Protein AF-A0AAW2LF25-F1 (afdb_monomer_lite)

Sequence (277 aa):
MVGFKSMGWLPEPTHRRLSAEAKKKDSSLGILAFETAKTMSTLVSLYKSISDEEISRLKNDVIKSEGVAFLNSRDEGFLLSLAYAERLEDLDRAAAVVSRLGKKCSDFGLNRFDLIYTDLKLGILDFGKLEYGSRSSEKKVKKMEKLVSATSCLRSALEGLTELEISERKLNQWKSRQIELQKTNYDLFYQKLENQRKEVRHFREISLWSTTFDKSVNLMARIVCVVYARICVVFGQQSRQFPLVKEKILPHSGPILTTSKRSIVRFYSRRSFLFLR

InterPro domains:
  IPR021864 Domain of unknown function DUF3475 [PF11961] (31-86)

pLDDT: mean 79.23, std 22.83, range [31.09, 98.44]

Secondary structure (DSSP, 8-state):
--------SS-----------------B-GGGHHHHHHHHHHHHHHHHTTSHHHHHHIIIIITTSHHHHHHT-S-HHHHHHHHHHHHHHHHHHHHHHHHHHHTT-SSHHHHTHHHHHHHHHTT-S--TT--TT-HHHHHHHHHHHHHHHHHHHHHHHHHHHHHHHHHHHHHHHHHTTS-STTHHHHHHHHHHHHHHHHHHHHHHHHSGGGSBHHHHHHHHHHHHHHHHHHHHHHHHHHHTT----------S--------------------TTS--

Radius of gyration: 25.68 Å; chains: 1; bounding box: 60×80×64 Å

Structure (mmCIF, N/CA/C/O backbone):
data_AF-A0AAW2LF25-F1
#
_entry.id   AF-A0AAW2LF25-F1
#
loop_
_atom_site.group_PDB
_atom_site.id
_atom_site.type_symbol
_atom_site.label_atom_id
_atom_site.label_alt_id
_atom_site.label_comp_id
_atom_site.label_asym_id
_atom_site.label_entity_id
_atom_site.label_seq_id
_atom_site.pdbx_PDB_ins_code
_atom_site.Cartn_x
_atom_site.Cartn_y
_atom_site.Cartn_z
_atom_site.occupancy
_atom_site.B_iso_or_equiv
_atom_site.auth_seq_id
_atom_site.auth_comp_id
_atom_site.auth_asym_id
_atom_site.auth_atom_id
_atom_site.pdbx_PDB_model_num
ATOM 1 N N . MET A 1 1 ? -2.635 -38.175 24.578 1.00 40.69 1 MET A N 1
ATOM 2 C CA . MET A 1 1 ? -2.540 -38.372 23.117 1.00 40.69 1 MET A CA 1
ATOM 3 C C . MET A 1 1 ? -3.955 -38.396 22.546 1.00 40.69 1 MET A C 1
ATOM 5 O O . MET A 1 1 ? -4.586 -39.435 22.559 1.00 40.69 1 MET A O 1
ATOM 9 N N . VAL A 1 2 ? -4.487 -37.231 22.165 1.00 31.77 2 VAL A N 1
ATOM 10 C CA . VAL A 1 2 ? -5.772 -37.020 21.461 1.00 31.77 2 VAL A CA 1
ATOM 11 C C . VAL A 1 2 ? -5.549 -35.677 20.746 1.00 31.77 2 VAL A C 1
ATOM 13 O O . VAL A 1 2 ? -5.225 -34.702 21.409 1.00 31.77 2 VAL A O 1
ATOM 16 N N . GLY A 1 3 ? -5.385 -35.581 19.430 1.00 31.25 3 GLY A N 1
ATOM 17 C CA . GLY A 1 3 ? -6.377 -35.834 18.391 1.00 31.25 3 GLY A CA 1
ATOM 18 C C . GLY A 1 3 ? -6.590 -34.511 17.639 1.00 31.25 3 GLY A C 1
ATOM 19 O O . GLY A 1 3 ? -7.553 -33.798 17.897 1.00 31.25 3 GLY A O 1
ATOM 20 N N . PHE A 1 4 ? -5.643 -34.137 16.770 1.00 35.44 4 PHE A N 1
ATOM 21 C CA . PHE A 1 4 ? -5.721 -32.930 15.937 1.00 35.44 4 PHE A CA 1
ATOM 22 C C . PHE A 1 4 ? -6.770 -33.132 14.832 1.00 35.44 4 PHE A C 1
ATOM 24 O O . PHE A 1 4 ? -6.567 -33.936 13.922 1.00 35.44 4 PHE A O 1
ATOM 31 N N . LYS A 1 5 ? -7.883 -32.389 14.888 1.00 39.75 5 LYS A N 1
ATOM 32 C CA . LYS A 1 5 ? -8.848 -32.280 13.784 1.00 39.75 5 LYS A CA 1
ATOM 33 C C . LYS A 1 5 ? -8.570 -31.010 12.975 1.00 39.75 5 LYS A C 1
ATOM 35 O O . LYS A 1 5 ? -8.660 -29.894 13.476 1.00 39.75 5 LYS A O 1
ATOM 40 N N . SER A 1 6 ? -8.209 -31.242 11.718 1.00 39.25 6 SER A N 1
ATOM 41 C CA . SER A 1 6 ? -8.010 -30.284 10.629 1.00 39.25 6 SER A CA 1
ATOM 42 C C . SER A 1 6 ? -9.267 -29.436 10.359 1.00 39.25 6 SER A C 1
ATOM 44 O O . SER A 1 6 ? -10.371 -29.977 10.314 1.00 39.25 6 SER A O 1
ATOM 46 N N . MET A 1 7 ? -9.112 -28.120 10.152 1.00 38.16 7 MET A N 1
ATOM 47 C CA . MET A 1 7 ? -10.170 -27.235 9.635 1.00 38.16 7 MET A CA 1
ATOM 48 C C . MET A 1 7 ? -9.909 -26.930 8.155 1.00 38.16 7 MET A C 1
ATOM 50 O O . MET A 1 7 ? -8.995 -26.178 7.817 1.00 38.16 7 MET A O 1
ATOM 54 N N . GLY A 1 8 ? -10.730 -27.514 7.282 1.00 43.28 8 GLY A N 1
ATOM 55 C CA . GLY A 1 8 ? -10.629 -27.412 5.828 1.00 43.28 8 GLY A CA 1
ATOM 56 C C . GLY A 1 8 ? -11.463 -26.287 5.221 1.00 43.28 8 GLY A C 1
ATOM 57 O O . GLY A 1 8 ? -12.574 -26.541 4.780 1.00 43.28 8 GLY A O 1
ATOM 58 N N . TRP A 1 9 ? -10.901 -25.077 5.130 1.00 43.03 9 TRP A N 1
ATOM 59 C CA . TRP A 1 9 ? -11.435 -24.009 4.258 1.00 43.03 9 TRP A CA 1
ATOM 60 C C . TRP A 1 9 ? -10.351 -23.204 3.515 1.00 43.03 9 TRP A C 1
ATOM 62 O O . TRP A 1 9 ? -10.587 -22.100 3.034 1.00 43.03 9 TRP A O 1
ATOM 72 N N . LEU A 1 10 ? -9.157 -23.779 3.365 1.00 37.66 10 LEU A N 1
ATOM 73 C CA . LEU A 1 10 ? -8.157 -23.356 2.383 1.00 37.66 10 LEU A CA 1
ATOM 74 C C . LEU A 1 10 ? -7.628 -24.625 1.703 1.00 37.66 10 LEU A C 1
ATOM 76 O O . LEU A 1 10 ? -6.990 -25.424 2.389 1.00 37.66 10 LEU A O 1
ATOM 80 N N . PRO A 1 11 ? -7.893 -24.864 0.408 1.00 41.34 11 PRO A N 1
ATOM 81 C CA . PRO A 1 11 ? -7.265 -25.980 -0.280 1.00 41.34 11 PRO A CA 1
ATOM 82 C C . PRO A 1 11 ? -5.778 -25.672 -0.500 1.00 41.34 11 PRO A C 1
ATOM 84 O O . PRO A 1 11 ? -5.422 -24.661 -1.108 1.00 41.34 11 PRO A O 1
ATOM 87 N N . GLU A 1 12 ? -4.902 -26.553 -0.007 1.00 39.28 12 GLU A N 1
ATOM 88 C CA . GLU A 1 12 ? -3.543 -26.663 -0.538 1.00 39.28 12 GLU A CA 1
ATOM 89 C C . GLU A 1 12 ? -3.598 -27.156 -1.996 1.00 39.28 12 GLU A C 1
ATOM 91 O O . GLU A 1 12 ? -4.453 -27.982 -2.336 1.00 39.28 12 GLU A O 1
ATOM 96 N N . PRO A 1 13 ? -2.707 -26.669 -2.879 1.00 39.28 13 PRO A N 1
ATOM 97 C CA . PRO A 1 13 ? -2.778 -26.948 -4.306 1.00 39.28 13 PRO A CA 1
ATOM 98 C C . PRO A 1 13 ? -2.351 -28.391 -4.604 1.00 39.28 13 PRO A C 1
ATOM 100 O O . PRO A 1 13 ? -1.175 -28.680 -4.814 1.00 39.28 13 PRO A O 1
ATOM 103 N N . THR A 1 14 ? -3.315 -29.309 -4.675 1.00 40.69 14 THR A N 1
ATOM 104 C CA . THR A 1 14 ? -3.103 -30.640 -5.254 1.00 40.69 14 THR A CA 1
ATOM 105 C C . THR A 1 14 ? -3.444 -30.616 -6.740 1.00 40.69 14 THR A C 1
ATOM 107 O O . THR A 1 14 ? -4.569 -30.359 -7.164 1.00 40.69 14 THR A O 1
ATOM 110 N N . HIS A 1 15 ? -2.428 -30.874 -7.561 1.00 48.34 15 HIS A N 1
ATOM 111 C CA . HIS A 1 15 ? -2.567 -31.064 -8.997 1.00 48.34 15 HIS A CA 1
ATOM 112 C C . HIS A 1 15 ? -3.435 -32.298 -9.295 1.00 48.34 15 HIS A C 1
ATOM 114 O O . HIS A 1 15 ? -2.962 -33.427 -9.184 1.00 48.34 15 HIS A O 1
ATOM 120 N N . ARG A 1 16 ? -4.667 -32.100 -9.778 1.00 36.00 16 ARG A N 1
ATOM 121 C CA . ARG A 1 16 ? -5.357 -33.082 -10.632 1.00 36.00 16 ARG A CA 1
ATOM 122 C C . ARG A 1 16 ? -6.199 -32.376 -11.692 1.00 36.00 16 ARG A C 1
ATOM 124 O O . ARG A 1 16 ? -7.150 -31.669 -11.390 1.00 36.00 16 ARG A O 1
ATOM 131 N N . ARG A 1 17 ? -5.780 -32.559 -12.948 1.00 46.28 17 ARG A N 1
ATOM 132 C CA . ARG A 1 17 ? -6.512 -32.191 -14.168 1.00 46.28 17 ARG A CA 1
ATOM 133 C C . ARG A 1 17 ? -7.813 -32.988 -14.245 1.00 46.28 17 ARG A C 1
ATOM 135 O O . ARG A 1 17 ? -7.766 -34.181 -13.965 1.00 46.28 17 ARG A O 1
ATOM 142 N N . LEU A 1 18 ? -8.881 -32.352 -14.734 1.00 36.72 18 LEU A N 1
ATOM 143 C CA . LEU A 1 18 ? -9.634 -32.736 -15.942 1.00 36.72 18 LEU A CA 1
ATOM 144 C C . LEU A 1 18 ? -10.862 -31.815 -16.109 1.00 36.72 18 LEU A C 1
ATOM 146 O O . LEU A 1 18 ? -11.869 -32.007 -15.446 1.00 36.72 18 LEU A O 1
ATOM 150 N N . SER A 1 19 ? -10.758 -30.811 -16.981 1.00 32.16 19 SER A N 1
ATOM 151 C CA . SER A 1 19 ? -11.707 -30.506 -18.068 1.00 32.16 19 SER A CA 1
ATOM 152 C C . SER A 1 19 ? -11.264 -29.205 -18.749 1.00 32.16 19 SER A C 1
ATOM 154 O O . SER A 1 19 ? -10.678 -28.325 -18.120 1.00 32.16 19 SER A O 1
ATOM 156 N N . ALA A 1 20 ? -11.420 -29.141 -20.065 1.00 39.97 20 ALA A N 1
ATOM 157 C CA . ALA A 1 20 ? -10.828 -28.139 -20.936 1.00 39.97 20 ALA A CA 1
ATOM 158 C C . ALA A 1 20 ? -11.576 -26.798 -20.873 1.00 39.97 20 ALA A C 1
ATOM 160 O O . ALA A 1 20 ? -12.404 -26.499 -21.725 1.00 39.97 20 ALA A O 1
ATOM 161 N N . GLU A 1 21 ? -11.224 -25.954 -19.909 1.00 33.59 21 GLU A N 1
ATOM 162 C CA . GLU A 1 21 ? -11.481 -24.516 -19.979 1.00 33.59 21 GLU A CA 1
ATOM 163 C C . GLU A 1 21 ? -10.171 -23.810 -20.302 1.00 33.59 21 GLU A C 1
ATOM 165 O O . GLU A 1 21 ? -9.130 -24.060 -19.687 1.00 33.59 21 GLU A O 1
ATOM 170 N N . ALA A 1 22 ? -10.208 -22.987 -21.351 1.00 38.00 22 ALA A N 1
ATOM 171 C CA . ALA A 1 22 ? -9.080 -22.218 -21.843 1.00 38.00 22 ALA A CA 1
ATOM 172 C C . ALA A 1 22 ? -8.302 -21.629 -20.662 1.00 38.00 22 ALA A C 1
ATOM 174 O O . ALA A 1 22 ? -8.843 -20.821 -19.908 1.00 38.00 22 ALA A O 1
ATOM 175 N N . LYS A 1 23 ? -7.042 -22.056 -20.487 1.00 39.44 23 LYS A N 1
ATOM 176 C CA . LYS A 1 23 ? -6.128 -21.504 -19.484 1.00 39.44 23 LYS A CA 1
ATOM 177 C C . LYS A 1 23 ? -6.085 -19.993 -19.676 1.00 39.44 23 LYS A C 1
ATOM 179 O O . LYS A 1 23 ? -5.342 -19.496 -20.524 1.00 39.44 23 LYS A O 1
ATOM 184 N N . LYS A 1 24 ? -6.888 -19.266 -18.898 1.00 50.28 24 LYS A N 1
ATOM 185 C CA . LYS A 1 24 ? -6.787 -17.822 -18.750 1.00 50.28 24 LYS A CA 1
ATOM 186 C C . LYS A 1 24 ? -5.367 -17.605 -18.258 1.00 50.28 24 LYS A C 1
ATOM 188 O O . LYS A 1 24 ? -5.016 -18.013 -17.157 1.00 50.28 24 LYS A O 1
ATOM 193 N N . LYS A 1 25 ? -4.507 -17.113 -19.146 1.00 53.94 25 LYS A N 1
ATOM 194 C CA . LYS A 1 25 ? -3.125 -16.773 -18.822 1.00 53.94 25 LYS A CA 1
ATOM 195 C C . LYS A 1 25 ? -3.219 -15.853 -17.609 1.00 53.94 25 LYS A C 1
ATOM 197 O O . LYS A 1 25 ? -3.861 -14.813 -17.737 1.00 53.94 25 LYS A O 1
ATOM 202 N N . ASP A 1 26 ? -2.681 -16.263 -16.458 1.00 62.66 26 ASP A N 1
ATOM 203 C CA . ASP A 1 26 ? -2.702 -15.433 -15.252 1.00 62.66 26 ASP A CA 1
ATOM 204 C C . ASP A 1 26 ? -2.135 -14.067 -15.626 1.00 62.66 26 ASP A C 1
ATOM 206 O O . ASP A 1 26 ? -0.941 -13.923 -15.903 1.00 62.66 26 ASP A O 1
ATOM 210 N N . SER A 1 27 ? -3.015 -13.072 -15.739 1.00 84.94 27 SER A N 1
ATOM 211 C CA . SER A 1 27 ? -2.607 -11.758 -16.202 1.00 84.94 27 SER A CA 1
ATOM 212 C C . SER A 1 27 ? -1.744 -11.144 -15.111 1.00 84.94 27 SER A C 1
ATOM 214 O O . SER A 1 27 ? -2.177 -11.005 -13.964 1.00 84.94 27 SER A O 1
ATOM 216 N N . SER A 1 28 ? -0.502 -10.813 -15.443 1.00 91.44 28 SER A N 1
ATOM 217 C CA . SER A 1 28 ? 0.337 -10.012 -14.562 1.00 91.44 28 SER A CA 1
ATOM 218 C C . SER A 1 28 ? -0.211 -8.585 -14.467 1.00 91.44 28 SER A C 1
ATOM 220 O O . SER A 1 28 ? -0.970 -8.132 -15.328 1.00 91.44 28 SER A O 1
ATOM 222 N N . LEU A 1 29 ? 0.164 -7.863 -13.410 1.00 93.62 29 LEU A N 1
ATOM 223 C CA . LEU A 1 29 ? -0.272 -6.480 -13.202 1.00 93.62 29 LEU A CA 1
ATOM 224 C C . LEU A 1 29 ? 0.216 -5.540 -14.314 1.00 93.62 29 LEU A C 1
ATOM 226 O O . LEU A 1 29 ? -0.507 -4.614 -14.692 1.00 93.62 29 LEU A O 1
ATOM 230 N N . GLY A 1 30 ? 1.437 -5.748 -14.821 1.00 94.31 30 GLY A N 1
ATOM 231 C CA . GLY A 1 30 ? 2.051 -4.873 -15.820 1.00 94.31 30 GLY A CA 1
ATOM 232 C C . GLY A 1 30 ? 2.071 -3.419 -15.345 1.00 94.31 30 GLY A C 1
ATOM 233 O O . GLY A 1 30 ? 2.541 -3.127 -14.249 1.00 94.31 30 GLY A O 1
ATOM 234 N N . ILE A 1 31 ? 1.496 -2.503 -16.129 1.00 95.12 31 ILE A N 1
ATOM 235 C CA . ILE A 1 31 ? 1.444 -1.071 -15.790 1.00 95.12 31 ILE A CA 1
ATOM 236 C C . ILE A 1 31 ? 0.677 -0.769 -14.488 1.00 95.12 31 ILE A C 1
ATOM 238 O O . ILE A 1 31 ? 0.991 0.203 -13.800 1.00 95.12 31 ILE A O 1
ATOM 242 N N . LEU A 1 32 ? -0.275 -1.626 -14.092 1.00 96.31 32 LEU A N 1
ATOM 243 C CA . LEU A 1 32 ? -1.020 -1.476 -12.833 1.00 96.31 32 LEU A CA 1
ATOM 244 C C . LEU A 1 32 ? -0.167 -1.783 -11.596 1.00 96.31 32 LEU A C 1
ATOM 246 O O . LEU A 1 32 ? -0.615 -1.557 -10.471 1.00 96.31 32 LEU A O 1
ATOM 250 N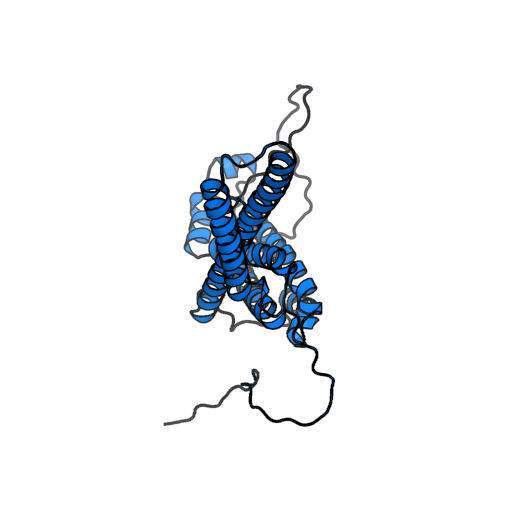 N . ALA A 1 33 ? 1.072 -2.248 -11.778 1.00 97.00 33 ALA A N 1
ATOM 251 C CA . ALA A 1 33 ? 2.035 -2.430 -10.701 1.00 97.00 33 ALA A CA 1
ATOM 252 C C . ALA A 1 33 ? 2.267 -1.144 -9.901 1.00 97.00 33 ALA A C 1
ATOM 254 O O . ALA A 1 33 ? 2.359 -1.211 -8.681 1.00 97.00 33 ALA A O 1
ATOM 255 N N . PHE A 1 34 ? 2.299 0.025 -10.548 1.00 97.38 34 PHE A N 1
ATOM 256 C CA . PHE A 1 34 ? 2.552 1.296 -9.861 1.00 97.38 34 PHE A CA 1
ATOM 257 C C . PHE A 1 34 ? 1.368 1.757 -9.008 1.00 97.38 34 PHE A C 1
ATOM 259 O O . PHE A 1 34 ? 1.554 2.205 -7.878 1.00 97.38 34 PHE A O 1
ATOM 266 N N . GLU A 1 35 ? 0.141 1.604 -9.512 1.00 96.94 35 GLU A N 1
ATOM 267 C CA . GLU A 1 35 ? -1.065 1.873 -8.721 1.00 96.94 35 GLU A CA 1
ATOM 268 C C . GLU A 1 35 ? -1.174 0.882 -7.555 1.00 96.94 35 GLU A C 1
ATOM 270 O O . GLU A 1 35 ? -1.444 1.272 -6.422 1.00 96.94 35 GLU A O 1
ATOM 275 N N . THR A 1 36 ? -0.875 -0.393 -7.813 1.00 97.94 36 THR A N 1
ATOM 276 C CA . THR A 1 36 ? -0.855 -1.436 -6.783 1.00 97.94 36 THR A CA 1
ATOM 277 C C . THR A 1 36 ? 0.199 -1.144 -5.715 1.00 97.94 36 THR A C 1
ATOM 279 O O . THR A 1 36 ? -0.097 -1.255 -4.529 1.00 97.94 36 THR A O 1
ATOM 282 N N . ALA A 1 37 ? 1.403 -0.714 -6.105 1.00 98.00 37 ALA A N 1
ATOM 283 C CA . ALA A 1 37 ? 2.467 -0.328 -5.181 1.00 98.00 37 ALA A CA 1
ATOM 284 C C . ALA A 1 37 ? 2.045 0.853 -4.301 1.00 98.00 37 ALA A C 1
ATOM 286 O O . ALA A 1 37 ? 2.273 0.835 -3.093 1.00 98.00 37 ALA A O 1
ATOM 287 N N . LYS A 1 38 ? 1.374 1.852 -4.885 1.00 97.81 38 LYS A N 1
ATOM 288 C CA . LYS A 1 38 ? 0.827 2.988 -4.139 1.00 97.81 38 LYS A CA 1
ATOM 289 C C . LYS A 1 38 ? -0.190 2.524 -3.095 1.00 97.81 38 LYS A C 1
ATOM 291 O O . LYS A 1 38 ? -0.069 2.894 -1.932 1.00 97.81 38 LYS A O 1
ATOM 296 N N . THR A 1 39 ? -1.140 1.673 -3.481 1.00 98.31 39 THR A N 1
ATOM 297 C CA . THR A 1 39 ? -2.144 1.119 -2.558 1.00 98.31 39 THR A CA 1
ATOM 298 C C . THR A 1 39 ? -1.503 0.270 -1.460 1.00 98.31 39 THR A C 1
ATOM 300 O O . THR A 1 39 ? -1.836 0.434 -0.289 1.00 98.31 39 THR A O 1
ATOM 303 N N . MET A 1 40 ? -0.535 -0.589 -1.800 1.00 98.44 40 MET A N 1
ATOM 304 C CA . MET A 1 40 ? 0.239 -1.355 -0.819 1.00 98.44 40 MET A CA 1
ATOM 305 C C . MET A 1 40 ? 0.979 -0.433 0.155 1.00 98.44 40 MET A C 1
ATOM 307 O O . MET A 1 40 ? 0.936 -0.676 1.356 1.00 98.44 40 MET A O 1
ATOM 311 N N . SER A 1 41 ? 1.607 0.642 -0.328 1.00 98.19 41 SER A N 1
ATOM 312 C CA . SER A 1 41 ? 2.278 1.630 0.524 1.00 98.19 41 SER A CA 1
ATOM 313 C C . SER A 1 41 ? 1.300 2.295 1.495 1.00 98.19 41 SER A C 1
ATOM 315 O O . SER A 1 41 ? 1.586 2.350 2.690 1.00 98.19 41 SER A O 1
ATOM 317 N N . THR A 1 42 ? 0.119 2.708 1.023 1.00 97.56 42 THR A N 1
ATOM 318 C CA . THR A 1 42 ? -0.940 3.255 1.883 1.00 97.56 42 THR A CA 1
ATOM 319 C C . THR A 1 42 ? -1.378 2.253 2.950 1.00 97.56 42 THR A C 1
ATOM 321 O O . THR A 1 42 ? -1.451 2.616 4.120 1.00 97.56 42 THR A O 1
ATOM 324 N N . LEU A 1 43 ? -1.605 0.987 2.587 1.00 98.31 43 LEU A N 1
ATOM 325 C CA . LEU A 1 43 ? -1.991 -0.059 3.541 1.00 98.31 43 LEU A CA 1
ATOM 326 C C . LEU A 1 43 ? -0.897 -0.351 4.573 1.00 98.31 43 LEU A C 1
ATOM 328 O O . LEU A 1 43 ? -1.208 -0.538 5.745 1.00 98.31 43 LEU A O 1
ATOM 332 N N . VAL A 1 44 ? 0.375 -0.377 4.162 1.00 98.19 44 VAL A N 1
ATOM 333 C CA . VAL A 1 44 ? 1.514 -0.544 5.079 1.00 98.19 44 VAL A CA 1
ATOM 334 C C . VAL A 1 44 ? 1.577 0.621 6.066 1.00 98.19 44 VAL A C 1
ATOM 336 O O . VAL A 1 44 ? 1.699 0.390 7.269 1.00 98.19 44 VAL A O 1
ATOM 339 N N . SER A 1 45 ? 1.479 1.861 5.583 1.00 97.44 45 SER A N 1
ATOM 340 C CA . SER A 1 45 ? 1.495 3.046 6.445 1.00 97.44 45 SER A CA 1
ATOM 341 C C . SER A 1 45 ? 0.314 3.053 7.411 1.00 97.44 45 SER A C 1
ATOM 343 O O . SER A 1 45 ? 0.505 3.300 8.600 1.00 97.44 45 SER A O 1
ATOM 345 N N . LEU A 1 46 ? -0.885 2.713 6.931 1.00 96.56 46 LEU A N 1
ATOM 346 C CA . LEU A 1 46 ? -2.079 2.628 7.764 1.00 96.56 46 LEU A CA 1
ATOM 347 C C . LEU A 1 46 ? -1.929 1.547 8.838 1.00 96.56 46 LEU A C 1
ATOM 349 O O . LEU A 1 46 ? -2.148 1.844 10.009 1.00 96.56 46 LEU A O 1
ATOM 353 N N . TYR A 1 47 ? -1.470 0.345 8.467 1.00 96.88 47 TYR A N 1
ATOM 354 C CA . TYR A 1 47 ? -1.187 -0.745 9.406 1.00 96.88 47 TYR A CA 1
ATOM 355 C C . TYR A 1 47 ? -0.215 -0.305 10.506 1.00 96.88 47 TYR A C 1
ATOM 357 O O . TYR A 1 47 ? -0.477 -0.543 11.676 1.00 96.88 47 TYR A O 1
ATOM 365 N N . LYS A 1 48 ? 0.879 0.383 10.156 1.00 96.19 48 LYS A N 1
ATOM 366 C CA . LYS A 1 48 ? 1.847 0.881 11.147 1.00 96.19 48 LYS A CA 1
ATOM 367 C C . LYS A 1 48 ? 1.278 1.994 12.029 1.00 96.19 48 LYS A C 1
ATOM 369 O O . LYS A 1 48 ? 1.589 2.033 13.209 1.00 96.19 48 LYS A O 1
ATOM 374 N N . SER A 1 49 ? 0.428 2.867 11.485 1.00 95.25 49 SER A N 1
ATOM 375 C CA . SER A 1 49 ? -0.159 4.008 12.212 1.00 95.25 49 SER A CA 1
ATOM 376 C C . SER A 1 49 ? -1.172 3.632 13.303 1.00 95.25 49 SER A C 1
ATOM 378 O O . SER A 1 49 ? -1.639 4.508 14.032 1.00 95.25 49 SER A O 1
ATOM 380 N N . ILE A 1 50 ? -1.552 2.353 13.379 1.00 93.88 50 ILE A N 1
ATOM 381 C CA . ILE A 1 50 ? -2.504 1.808 14.358 1.00 93.88 50 ILE A CA 1
ATOM 382 C C . ILE A 1 50 ? -1.855 0.769 15.290 1.00 93.88 50 ILE A C 1
ATOM 384 O O . ILE A 1 50 ? -2.556 -0.050 15.901 1.00 93.88 50 ILE A O 1
ATOM 388 N N . SER A 1 51 ? -0.520 0.800 15.402 1.00 94.94 51 SER A N 1
ATOM 389 C CA . SER A 1 51 ? 0.217 0.039 16.414 1.00 94.94 51 SER A CA 1
ATOM 390 C C . SER A 1 51 ? -0.120 0.518 17.823 1.00 94.94 51 SER A C 1
ATOM 392 O O . SER A 1 51 ? -0.611 1.632 18.005 1.00 94.94 51 SER A O 1
ATOM 394 N N . ASP A 1 52 ? 0.119 -0.321 18.830 1.00 93.81 52 ASP A N 1
ATOM 395 C CA . ASP A 1 52 ? -0.142 0.044 20.225 1.00 93.81 52 ASP A CA 1
ATOM 396 C C . ASP A 1 52 ? 0.622 1.313 20.633 1.00 93.81 52 ASP A C 1
ATOM 398 O O . ASP A 1 52 ? 0.061 2.181 21.301 1.00 93.81 52 ASP A O 1
ATOM 402 N N . GLU A 1 53 ? 1.854 1.483 20.152 1.00 95.25 53 GLU A N 1
ATOM 403 C CA . GLU A 1 53 ? 2.677 2.668 20.404 1.00 95.25 53 GLU A CA 1
ATOM 404 C C . GLU A 1 53 ? 2.067 3.926 19.776 1.00 95.25 53 GLU A C 1
ATOM 406 O O . GLU A 1 53 ? 1.941 4.954 20.439 1.00 95.25 53 GLU A O 1
ATOM 411 N N . GLU A 1 54 ? 1.644 3.855 18.511 1.00 95.50 54 GLU A N 1
ATOM 412 C CA . GLU A 1 54 ? 1.062 4.998 17.800 1.00 95.50 54 GLU A CA 1
ATOM 413 C C . GLU A 1 54 ? -0.309 5.388 18.369 1.00 95.50 54 GLU A C 1
ATOM 415 O O . GLU A 1 54 ? -0.632 6.575 18.464 1.00 95.50 54 GLU A O 1
ATOM 420 N N . ILE A 1 55 ? -1.102 4.403 18.795 1.00 94.12 55 ILE A N 1
ATOM 421 C CA . ILE A 1 55 ? -2.381 4.628 19.473 1.00 94.12 55 ILE A CA 1
ATOM 422 C C . ILE A 1 55 ? -2.169 5.209 20.872 1.00 94.12 55 ILE A C 1
ATOM 424 O O . ILE A 1 55 ? -2.893 6.127 21.259 1.00 94.12 55 ILE A O 1
ATOM 428 N N . SER A 1 56 ? -1.175 4.722 21.618 1.00 94.81 56 SER A N 1
ATOM 429 C CA . SER A 1 56 ? -0.804 5.287 22.918 1.00 94.81 56 SER A CA 1
ATOM 430 C C . SER A 1 56 ? -0.365 6.743 22.772 1.00 94.81 56 SER A C 1
ATOM 432 O O . SER A 1 56 ? -0.896 7.609 23.464 1.00 94.81 56 SER A O 1
ATOM 434 N N . ARG A 1 57 ? 0.499 7.046 21.793 1.00 95.88 57 ARG A N 1
ATOM 435 C CA . ARG A 1 57 ? 0.925 8.418 21.475 1.00 95.88 57 ARG A CA 1
ATOM 436 C C . ARG A 1 57 ? -0.257 9.311 21.093 1.00 95.88 57 ARG A C 1
ATOM 438 O O . ARG A 1 57 ? -0.340 10.457 21.523 1.00 95.88 57 ARG A O 1
ATOM 445 N N . LEU A 1 58 ? -1.197 8.800 20.294 1.00 94.19 58 LEU A N 1
ATOM 446 C CA . LEU A 1 58 ? -2.409 9.537 19.929 1.00 94.19 58 LEU A CA 1
ATOM 447 C C . LEU A 1 58 ? -3.236 9.905 21.170 1.00 94.19 58 LEU A C 1
ATOM 449 O O . LEU A 1 58 ? -3.619 11.063 21.319 1.00 94.19 58 LEU A O 1
ATOM 453 N N . LYS A 1 59 ? -3.493 8.935 22.055 1.00 92.12 59 LYS A N 1
ATOM 454 C CA . LYS A 1 59 ? -4.340 9.113 23.245 1.00 92.12 59 LYS A CA 1
ATOM 455 C C . LYS A 1 59 ? -3.681 9.955 24.336 1.00 92.12 59 LYS A C 1
ATOM 457 O O . LYS A 1 59 ? -4.360 10.744 24.981 1.00 92.12 59 LYS A O 1
ATOM 462 N N . ASN A 1 60 ? -2.383 9.776 24.555 1.00 93.81 60 ASN A N 1
ATOM 463 C CA . ASN A 1 60 ? -1.688 10.380 25.689 1.00 93.81 60 ASN A CA 1
ATOM 464 C C . ASN A 1 60 ? -1.013 11.709 25.353 1.00 93.81 60 ASN A C 1
ATOM 466 O O . ASN A 1 60 ? -0.961 12.568 26.227 1.00 93.81 60 ASN A O 1
ATOM 470 N N . ASP A 1 61 ? -0.580 11.909 24.107 1.00 93.88 61 ASP A N 1
ATOM 471 C CA . ASP A 1 61 ? 0.203 13.093 23.746 1.00 93.88 61 ASP A CA 1
ATOM 472 C C . ASP A 1 61 ? -0.588 14.013 22.814 1.00 93.88 61 ASP A C 1
ATOM 474 O O . ASP A 1 61 ? -0.758 15.199 23.086 1.00 93.88 61 ASP A O 1
ATOM 478 N N . VAL A 1 62 ? -1.109 13.472 21.706 1.00 94.12 62 VAL A N 1
ATOM 479 C CA . VAL A 1 62 ? -1.744 14.289 20.658 1.00 94.12 62 VAL A CA 1
ATOM 480 C C . VAL A 1 62 ? -3.086 14.846 21.128 1.00 94.12 62 VAL A C 1
ATOM 482 O O . VAL A 1 62 ? -3.296 16.056 21.072 1.00 94.12 62 VAL A O 1
ATOM 485 N N . ILE A 1 63 ? -3.982 13.982 21.611 1.00 93.25 63 ILE A N 1
ATOM 486 C CA . ILE A 1 63 ? -5.326 14.374 22.065 1.00 93.25 63 ILE A CA 1
ATOM 487 C C . ILE A 1 63 ? -5.263 15.321 23.270 1.00 93.25 63 ILE A C 1
ATOM 489 O O . ILE A 1 63 ? -6.056 16.253 23.350 1.00 93.25 63 ILE A O 1
ATOM 493 N N . LYS A 1 64 ? -4.285 15.129 24.161 1.00 91.75 64 LYS A N 1
ATOM 494 C CA . LYS A 1 64 ? -4.111 15.947 25.372 1.00 91.75 64 LYS A CA 1
ATOM 495 C C . LYS A 1 64 ? -3.338 17.244 25.134 1.00 91.75 64 LYS A C 1
ATOM 497 O O . LYS A 1 64 ? -3.164 18.028 26.063 1.00 91.75 64 LYS A O 1
ATOM 502 N N . SER A 1 65 ? -2.861 17.484 23.913 1.00 95.56 65 SER A N 1
ATOM 503 C CA . SER A 1 65 ? -2.112 18.698 23.601 1.00 95.56 65 SER A CA 1
ATOM 504 C C . SER A 1 65 ? -3.010 19.939 23.609 1.00 95.56 65 SER A C 1
ATOM 506 O O . SER A 1 65 ? -4.132 19.929 23.095 1.00 95.56 65 SER A O 1
ATOM 508 N N . GLU A 1 66 ? -2.481 21.051 24.125 1.00 93.62 66 GLU A N 1
ATOM 509 C CA . GLU A 1 66 ? -3.204 22.330 24.171 1.00 93.62 66 GLU A CA 1
ATOM 510 C C . GLU A 1 66 ? -3.628 22.809 22.777 1.00 93.62 66 GLU A C 1
ATOM 512 O O . GLU A 1 66 ? -4.722 23.341 22.606 1.00 93.62 66 GLU A O 1
ATOM 517 N N . GLY A 1 67 ? -2.797 22.567 21.758 1.00 94.06 67 GLY A N 1
ATOM 518 C CA . GLY A 1 67 ? -3.106 22.935 20.377 1.00 94.06 67 GLY A CA 1
ATOM 519 C C . GLY A 1 67 ? -4.322 22.193 19.817 1.00 94.06 67 GLY A C 1
ATOM 520 O O . GLY A 1 67 ? -5.157 22.804 19.151 1.00 94.06 67 GLY A O 1
ATOM 521 N N . VAL A 1 68 ? -4.467 20.895 20.107 1.00 93.94 68 VAL A N 1
ATOM 522 C CA . VAL A 1 68 ? -5.643 20.118 19.679 1.00 93.94 68 VAL A CA 1
ATOM 523 C C . VAL A 1 68 ? -6.885 20.549 20.456 1.00 93.94 68 VAL A C 1
ATOM 525 O O . VAL A 1 68 ? -7.930 20.766 19.837 1.00 93.94 68 VAL A O 1
ATOM 528 N N . ALA A 1 69 ? -6.747 20.758 21.767 1.00 92.50 69 ALA A N 1
ATOM 529 C CA . ALA A 1 69 ? -7.808 21.271 22.630 1.00 92.50 69 ALA A CA 1
ATOM 530 C C . ALA A 1 69 ? -8.322 22.654 22.193 1.00 92.50 69 ALA A C 1
ATOM 532 O O . ALA A 1 69 ? -9.517 22.926 22.298 1.00 92.50 69 ALA A O 1
ATOM 533 N N . PHE A 1 70 ? -7.429 23.522 21.712 1.00 93.62 70 PHE A N 1
ATOM 534 C CA . PHE A 1 70 ? -7.757 24.870 21.249 1.00 93.62 70 PHE A CA 1
ATOM 535 C C . PHE A 1 70 ? -8.370 24.889 19.842 1.00 93.62 70 PHE A C 1
ATOM 537 O O . PHE A 1 70 ? -9.324 25.625 19.606 1.00 93.62 70 PHE A O 1
ATOM 544 N N . LEU A 1 71 ? -7.835 24.099 18.902 1.00 94.75 71 LEU A N 1
ATOM 545 C CA . LEU A 1 71 ? -8.249 24.147 17.492 1.00 94.75 71 LEU A CA 1
ATOM 546 C C . LEU A 1 71 ? -9.423 23.228 17.142 1.00 94.75 71 LEU A C 1
ATOM 548 O O . LEU A 1 71 ? -10.094 23.480 16.144 1.00 94.75 71 LEU A O 1
ATOM 552 N N . ASN A 1 72 ? -9.639 22.150 17.901 1.00 92.75 72 ASN A N 1
ATOM 553 C CA . ASN A 1 72 ? -10.636 21.131 17.566 1.00 92.75 72 ASN A CA 1
ATOM 554 C C . ASN A 1 72 ? -11.678 20.967 18.674 1.00 92.75 72 ASN A C 1
ATOM 556 O O . ASN A 1 72 ? -12.818 21.385 18.508 1.00 92.75 72 ASN A O 1
ATOM 560 N N . SER A 1 73 ? -11.309 20.319 19.781 1.00 92.88 73 SER A N 1
ATOM 561 C CA . SER A 1 73 ? -12.207 20.039 20.905 1.00 92.88 73 SER A CA 1
ATOM 562 C C . SER A 1 73 ? -11.408 19.568 22.118 1.00 92.88 73 SER A C 1
ATOM 564 O O . SER A 1 73 ? -10.322 19.018 21.964 1.00 92.88 73 SER A O 1
ATOM 566 N N . ARG A 1 74 ? -11.961 19.745 23.322 1.00 91.62 74 ARG A N 1
ATOM 567 C CA . ARG A 1 74 ? -11.451 19.135 24.565 1.00 91.62 74 ARG A CA 1
ATOM 568 C C . ARG A 1 74 ? -12.064 17.764 24.853 1.00 91.62 74 ARG A C 1
ATOM 570 O O . ARG A 1 74 ? -11.601 17.070 25.750 1.00 91.62 74 ARG A O 1
ATOM 577 N N . ASP A 1 75 ? -13.114 17.394 24.125 1.00 91.50 75 ASP A N 1
ATOM 578 C CA . ASP A 1 75 ? -13.778 16.105 24.277 1.00 91.50 75 ASP A CA 1
ATOM 579 C C . ASP A 1 75 ? -12.941 15.003 23.608 1.00 91.50 75 ASP A C 1
ATOM 581 O O . ASP A 1 75 ? -12.883 14.889 22.379 1.00 91.50 75 ASP A O 1
ATOM 585 N N . GLU A 1 76 ? -12.285 14.179 24.430 1.00 90.38 76 GLU A N 1
ATOM 586 C CA . GLU A 1 76 ? -11.486 13.042 23.967 1.00 90.38 76 GLU A CA 1
ATOM 587 C C . GLU A 1 76 ? -12.323 12.019 23.181 1.00 90.38 76 GLU A C 1
ATOM 589 O O . GLU A 1 76 ? -11.825 11.420 22.225 1.00 90.38 76 GLU A O 1
ATOM 594 N N . GLY A 1 77 ? -13.595 11.823 23.545 1.00 90.12 77 GLY A N 1
ATOM 595 C CA . GLY A 1 77 ? -14.521 10.930 22.849 1.00 90.12 77 GLY A CA 1
ATOM 596 C C . GLY A 1 77 ? -14.801 11.418 21.432 1.00 90.12 77 GLY A C 1
ATOM 597 O O . GLY A 1 77 ? -14.662 10.650 20.475 1.00 90.12 77 GLY A O 1
ATOM 598 N N . PHE A 1 78 ? -15.082 12.714 21.284 1.00 90.44 78 PHE A N 1
ATOM 599 C CA . PHE A 1 78 ? -15.228 13.355 19.978 1.00 90.44 78 PHE A CA 1
ATOM 600 C C . PHE A 1 78 ? -13.948 13.245 19.139 1.00 90.44 78 PHE A C 1
ATOM 602 O O . PHE A 1 78 ? -14.010 12.812 17.987 1.00 90.44 78 PHE A O 1
ATOM 609 N N . LEU A 1 79 ? -12.777 13.558 19.702 1.00 92.12 79 LEU A N 1
ATOM 610 C CA . LEU A 1 79 ? -11.504 13.479 18.972 1.00 92.12 79 LEU A CA 1
ATOM 611 C C . LEU A 1 79 ? -11.164 12.046 18.535 1.00 92.12 79 LEU A C 1
ATOM 613 O O . LEU A 1 79 ? -10.669 11.834 17.425 1.00 92.12 79 LEU A O 1
ATOM 617 N N . LEU A 1 80 ? -11.465 11.046 19.367 1.00 91.69 80 LEU A N 1
ATOM 618 C CA . LEU A 1 80 ? -11.315 9.634 19.007 1.00 91.69 80 LEU A CA 1
ATOM 619 C C . LEU A 1 80 ? -12.318 9.200 17.933 1.00 91.69 80 LEU A C 1
ATOM 621 O O . LEU A 1 80 ? -11.953 8.410 17.062 1.00 91.69 80 LEU A O 1
ATOM 625 N N . SER A 1 81 ? -13.547 9.725 17.957 1.00 91.12 81 SER A N 1
ATOM 626 C CA . SER A 1 81 ? -14.547 9.490 16.907 1.00 91.12 81 SER A CA 1
ATOM 627 C C . SER A 1 81 ? -14.109 10.081 15.558 1.00 91.12 81 SER A C 1
ATOM 629 O O . SER A 1 81 ? -14.266 9.441 14.516 1.00 91.12 81 SER A O 1
ATOM 631 N N . LEU A 1 82 ? -13.465 11.253 15.582 1.00 92.12 82 LEU A N 1
ATOM 632 C CA . LEU A 1 82 ? -12.904 11.899 14.400 1.00 92.12 82 LEU A CA 1
ATOM 633 C C . LEU A 1 82 ? -11.740 11.082 13.830 1.00 92.12 82 LEU A C 1
ATOM 635 O O . LEU A 1 82 ? -11.724 10.781 12.637 1.00 92.12 82 LEU A O 1
ATOM 639 N N . ALA A 1 83 ? -10.807 10.657 14.688 1.00 92.75 83 ALA A N 1
ATOM 640 C CA . ALA A 1 83 ? -9.704 9.790 14.286 1.00 92.75 83 ALA A CA 1
ATOM 641 C C . ALA A 1 83 ? -10.211 8.460 13.704 1.00 92.75 83 ALA A C 1
ATOM 643 O O . ALA A 1 83 ? -9.703 8.004 12.683 1.00 92.75 83 ALA A O 1
ATOM 644 N N . TYR A 1 84 ? -11.237 7.852 14.306 1.00 92.25 84 TYR A N 1
ATOM 645 C CA . TYR A 1 84 ? -11.881 6.653 13.768 1.00 92.25 84 TYR A CA 1
ATOM 646 C C . TYR A 1 84 ? -12.409 6.870 12.350 1.00 92.25 84 TYR A C 1
ATOM 648 O O . TYR A 1 84 ? -12.083 6.088 11.455 1.00 92.25 84 TYR A O 1
ATOM 656 N N . ALA A 1 85 ? -13.189 7.935 12.144 1.00 92.56 85 ALA A N 1
ATOM 657 C CA . ALA A 1 85 ? -13.776 8.253 10.849 1.00 92.56 85 ALA A CA 1
ATOM 658 C C . ALA A 1 85 ? -12.696 8.476 9.778 1.00 92.56 85 ALA A C 1
ATOM 660 O O . ALA A 1 85 ? -12.803 7.925 8.685 1.00 92.56 85 ALA A O 1
ATOM 661 N N . GLU A 1 86 ? -11.623 9.203 10.104 1.00 93.75 86 GLU A N 1
ATOM 662 C CA . GLU A 1 86 ? -10.504 9.449 9.186 1.00 93.75 86 GLU A CA 1
ATOM 663 C C . GLU A 1 86 ? -9.779 8.149 8.800 1.00 93.75 86 GLU A C 1
ATOM 665 O O . GLU A 1 86 ? -9.557 7.883 7.616 1.00 93.75 86 GLU A O 1
ATOM 670 N N . ARG A 1 87 ? -9.449 7.291 9.778 1.00 93.75 87 ARG A N 1
ATOM 671 C CA . ARG A 1 87 ? -8.759 6.016 9.503 1.00 93.75 87 ARG A CA 1
ATOM 672 C C . ARG A 1 87 ? -9.633 5.047 8.724 1.00 93.75 87 ARG A C 1
ATOM 674 O O . ARG A 1 87 ? -9.118 4.310 7.881 1.00 93.75 87 ARG A O 1
ATOM 681 N N . LEU A 1 88 ? -10.933 5.034 9.003 1.00 94.12 88 LEU A N 1
ATOM 682 C CA . LEU A 1 88 ? -11.873 4.205 8.266 1.00 94.12 88 LEU A CA 1
ATOM 683 C C . LEU A 1 88 ? -12.026 4.697 6.822 1.00 94.12 88 LEU A C 1
ATOM 685 O O . LEU A 1 88 ? -12.000 3.876 5.912 1.00 94.12 88 LEU A O 1
ATOM 689 N N . GLU A 1 89 ? -12.082 6.011 6.596 1.00 95.69 89 GLU A N 1
ATOM 690 C CA . GLU A 1 89 ? -12.140 6.588 5.250 1.00 95.69 89 GLU A CA 1
ATOM 691 C C . GLU A 1 89 ? -10.873 6.268 4.431 1.00 95.69 89 GLU A C 1
ATOM 693 O O . GLU A 1 89 ? -10.955 5.900 3.255 1.00 95.69 89 GLU A O 1
ATOM 698 N N . ASP A 1 90 ? -9.688 6.348 5.047 1.00 95.50 90 ASP A N 1
ATOM 699 C CA . ASP A 1 90 ? -8.429 5.919 4.425 1.00 95.50 90 ASP A CA 1
ATOM 700 C C . ASP A 1 90 ? -8.453 4.441 4.025 1.00 95.50 90 ASP A C 1
ATOM 702 O O . ASP A 1 90 ? -8.008 4.075 2.928 1.00 95.50 90 ASP A O 1
ATOM 706 N N . LEU A 1 91 ? -9.001 3.590 4.895 1.00 97.00 91 LEU A N 1
ATOM 707 C CA . LEU A 1 91 ? -9.152 2.171 4.613 1.00 97.00 91 LEU A CA 1
ATOM 708 C C . LEU A 1 91 ? -10.167 1.910 3.497 1.00 97.00 91 LEU A C 1
ATOM 710 O O . LEU A 1 91 ? -9.871 1.118 2.604 1.00 97.00 91 LEU A O 1
ATOM 714 N N . ASP A 1 92 ? -11.321 2.581 3.514 1.00 97.25 92 ASP A N 1
ATOM 715 C CA . ASP A 1 92 ? -12.370 2.476 2.494 1.00 97.25 92 ASP A CA 1
ATOM 716 C C . ASP A 1 92 ? -11.817 2.850 1.109 1.00 97.25 92 ASP A C 1
ATOM 718 O O . ASP A 1 92 ? -12.045 2.140 0.123 1.00 97.25 92 ASP A O 1
ATOM 722 N N . ARG A 1 93 ? -11.014 3.923 1.028 1.00 97.81 93 ARG A N 1
ATOM 723 C CA . ARG A 1 93 ? -10.318 4.319 -0.207 1.00 97.81 93 ARG A CA 1
ATOM 724 C C . ARG A 1 93 ? -9.399 3.211 -0.718 1.00 97.81 93 ARG A C 1
ATOM 726 O O . ARG A 1 93 ? -9.429 2.895 -1.909 1.00 97.81 93 ARG A O 1
ATOM 733 N N . ALA A 1 94 ? -8.589 2.615 0.157 1.00 97.69 94 ALA A N 1
ATOM 734 C CA . ALA A 1 94 ? -7.703 1.518 -0.223 1.00 97.69 94 ALA A CA 1
ATOM 735 C C . ALA A 1 94 ? -8.499 0.270 -0.643 1.00 97.69 94 ALA A C 1
ATOM 737 O O . ALA A 1 94 ? -8.212 -0.318 -1.688 1.00 97.69 94 ALA A O 1
ATOM 738 N N . ALA A 1 95 ? -9.535 -0.093 0.115 1.00 97.56 95 ALA A N 1
ATOM 739 C CA . ALA A 1 95 ? -10.412 -1.224 -0.162 1.00 97.56 95 ALA A CA 1
ATOM 740 C C . ALA A 1 95 ? -11.097 -1.090 -1.528 1.00 97.56 95 ALA A C 1
ATOM 742 O O . ALA A 1 95 ? -11.101 -2.048 -2.295 1.00 97.56 95 ALA A O 1
ATOM 743 N N . ALA A 1 96 ? -11.566 0.105 -1.898 1.00 98.00 96 ALA A N 1
ATOM 744 C CA . ALA A 1 96 ? -12.165 0.356 -3.208 1.00 98.00 96 ALA A CA 1
ATOM 745 C C . ALA A 1 96 ? -11.192 0.086 -4.373 1.00 98.00 96 ALA A C 1
ATOM 747 O O . ALA A 1 96 ? -11.584 -0.464 -5.408 1.00 98.00 96 ALA A O 1
ATOM 748 N N . VAL A 1 97 ? -9.908 0.436 -4.219 1.00 97.88 97 VAL A N 1
ATOM 749 C CA . VAL A 1 97 ? -8.875 0.103 -5.216 1.00 97.88 97 VAL A CA 1
ATOM 750 C C . VAL A 1 97 ? -8.633 -1.405 -5.258 1.00 97.88 97 VAL A C 1
ATOM 752 O O . VAL A 1 97 ? -8.572 -1.981 -6.345 1.00 97.88 97 VAL A O 1
ATOM 755 N N . VAL A 1 98 ? -8.547 -2.059 -4.095 1.00 97.94 98 VAL A N 1
ATOM 756 C CA . VAL A 1 98 ? -8.376 -3.517 -3.996 1.00 97.94 98 VAL A CA 1
ATOM 757 C C . VAL A 1 98 ? -9.544 -4.251 -4.652 1.00 97.94 98 VAL A C 1
ATOM 759 O O . VAL A 1 98 ? -9.296 -5.151 -5.445 1.00 97.94 98 VAL A O 1
ATOM 762 N N . SER A 1 99 ? -10.792 -3.832 -4.429 1.00 97.38 99 SER A N 1
ATOM 763 C CA . SER A 1 99 ? -11.976 -4.395 -5.090 1.00 97.38 99 SER A CA 1
ATOM 764 C C . SER A 1 99 ? -11.931 -4.206 -6.605 1.00 97.38 99 SER A C 1
ATOM 766 O O . SER A 1 99 ? -12.217 -5.135 -7.357 1.00 97.38 99 SER A O 1
ATOM 768 N N . ARG A 1 100 ? -11.516 -3.026 -7.091 1.00 97.06 100 ARG A N 1
ATOM 769 C CA . ARG A 1 100 ? -11.362 -2.781 -8.536 1.00 97.06 100 ARG A CA 1
ATOM 770 C C . ARG A 1 100 ? -10.309 -3.695 -9.164 1.00 97.06 100 ARG A C 1
ATOM 772 O O . ARG A 1 100 ? -10.531 -4.195 -10.265 1.00 97.06 100 ARG A O 1
ATOM 779 N N . LEU A 1 101 ? -9.182 -3.910 -8.487 1.00 95.69 101 LEU A N 1
ATOM 780 C CA . LEU A 1 101 ? -8.153 -4.856 -8.927 1.00 95.69 101 LEU A CA 1
ATOM 781 C C . LEU A 1 101 ? -8.648 -6.307 -8.830 1.00 95.69 101 LEU A C 1
ATOM 783 O O . LEU A 1 101 ? -8.390 -7.095 -9.736 1.00 95.69 101 LEU A O 1
ATOM 787 N N . GLY A 1 102 ? -9.412 -6.626 -7.783 1.00 95.06 102 GLY A N 1
ATOM 788 C CA . GLY A 1 102 ? -10.010 -7.934 -7.528 1.00 95.06 102 GLY A CA 1
ATOM 789 C C . GLY A 1 102 ? -10.909 -8.415 -8.658 1.00 95.06 102 GLY A C 1
ATOM 790 O O . GLY A 1 102 ? -10.833 -9.577 -9.030 1.00 95.06 102 GLY A O 1
ATOM 791 N N . LYS A 1 103 ? -11.646 -7.525 -9.334 1.00 95.00 103 LYS A N 1
ATOM 792 C CA . LYS A 1 103 ? -12.465 -7.880 -10.516 1.00 95.00 103 LYS A CA 1
ATOM 793 C C . LYS A 1 103 ? -11.684 -8.565 -11.650 1.00 95.00 103 LYS A C 1
ATOM 795 O O . LYS A 1 103 ? -12.293 -9.194 -12.513 1.00 95.00 103 LYS A O 1
ATOM 800 N N . LYS A 1 104 ? -10.354 -8.428 -11.676 1.00 92.69 104 LYS A N 1
ATOM 801 C CA . LYS A 1 104 ? -9.455 -9.079 -12.644 1.00 92.69 104 LYS A CA 1
ATOM 802 C C . LYS A 1 104 ? -8.849 -10.390 -12.131 1.00 92.69 104 LYS A C 1
ATOM 804 O O . LYS A 1 104 ? -8.124 -11.038 -12.881 1.00 92.69 104 LYS A O 1
ATOM 809 N N . CYS A 1 105 ? -9.125 -10.766 -10.885 1.00 92.81 105 CYS A N 1
ATOM 810 C CA . CYS A 1 105 ? -8.673 -12.015 -10.293 1.00 92.81 105 CYS A CA 1
ATOM 811 C C . CYS A 1 105 ? -9.428 -13.222 -10.844 1.00 92.81 105 CYS A C 1
ATOM 813 O O . CYS A 1 105 ? -10.611 -13.126 -11.186 1.00 92.81 105 CYS A O 1
ATOM 815 N N . SER A 1 106 ? -8.729 -14.355 -10.890 1.00 90.88 106 SER A N 1
ATOM 816 C CA . SER A 1 106 ? -9.304 -15.656 -11.239 1.00 90.88 106 SER A CA 1
ATOM 817 C C . SER A 1 106 ? -10.015 -16.283 -10.037 1.00 90.88 106 SER A C 1
ATOM 819 O O . SER A 1 106 ? -11.054 -16.920 -10.201 1.00 90.88 106 SER A O 1
ATOM 821 N N . ASP A 1 107 ? -9.490 -16.070 -8.826 1.00 90.00 107 ASP A N 1
ATOM 822 C CA . ASP A 1 107 ? -10.141 -16.486 -7.582 1.00 90.00 107 ASP A CA 1
ATOM 823 C C . ASP A 1 107 ? -11.470 -15.744 -7.342 1.00 90.00 107 ASP A C 1
ATOM 825 O O . ASP A 1 107 ? -11.526 -14.510 -7.313 1.00 90.00 107 ASP A O 1
ATOM 829 N N . PHE A 1 108 ? -12.546 -16.506 -7.128 1.00 86.56 108 PHE A N 1
ATOM 830 C CA . PHE A 1 108 ? -13.899 -15.971 -6.947 1.00 86.56 108 PHE A CA 1
ATOM 831 C C . PHE A 1 108 ? -14.049 -15.121 -5.676 1.00 86.56 108 PHE A C 1
ATOM 833 O O . PHE A 1 108 ? -14.773 -14.124 -5.684 1.00 86.56 108 PHE A O 1
ATOM 840 N N . GLY A 1 109 ? -13.347 -15.480 -4.596 1.00 86.38 109 GLY A N 1
ATOM 841 C CA . GLY A 1 109 ? -13.366 -14.721 -3.348 1.00 86.38 109 GLY A CA 1
ATOM 842 C C . GLY A 1 109 ? -12.701 -13.355 -3.510 1.00 86.38 109 GLY A C 1
ATOM 843 O O . GLY A 1 109 ? -13.247 -12.340 -3.084 1.00 86.38 109 GLY A O 1
ATOM 844 N N . LEU A 1 110 ? -11.556 -13.302 -4.192 1.00 90.44 110 LEU A N 1
ATOM 845 C CA . LEU A 1 110 ? -10.874 -12.042 -4.505 1.00 90.44 110 LEU A CA 1
ATOM 846 C C . LEU A 1 110 ? -11.657 -11.193 -5.514 1.00 90.44 110 LEU A C 1
ATOM 848 O O . LEU A 1 110 ? -11.647 -9.965 -5.418 1.00 90.44 110 LEU A O 1
ATOM 852 N N . ASN A 1 111 ? -12.356 -11.836 -6.453 1.00 93.12 111 ASN A N 1
ATOM 853 C CA . ASN A 1 111 ? -13.201 -11.159 -7.434 1.00 93.12 111 ASN A CA 1
ATOM 854 C C . ASN A 1 111 ? -14.335 -10.355 -6.792 1.00 93.12 111 ASN A C 1
ATOM 856 O O . ASN A 1 111 ? -14.627 -9.245 -7.237 1.00 93.12 111 ASN A O 1
ATOM 860 N N . ARG A 1 112 ? -14.912 -10.894 -5.715 1.00 93.12 112 ARG A N 1
ATOM 861 C CA . ARG A 1 112 ? -16.026 -10.306 -4.959 1.00 93.12 112 ARG A CA 1
ATOM 862 C C . ARG A 1 112 ? -15.588 -9.684 -3.637 1.00 93.12 112 ARG A C 1
ATOM 864 O O . ARG A 1 112 ? -16.333 -9.682 -2.656 1.00 93.12 112 ARG A O 1
ATOM 871 N N . PHE A 1 113 ? -14.362 -9.169 -3.586 1.00 95.19 113 PHE A N 1
ATOM 872 C CA . PHE A 1 113 ? -13.825 -8.572 -2.367 1.00 95.19 113 PHE A CA 1
ATOM 873 C C . PHE A 1 113 ? -14.658 -7.377 -1.860 1.00 95.19 113 PHE A C 1
ATOM 875 O O . PHE A 1 113 ? -14.716 -7.137 -0.660 1.00 95.19 113 PHE A O 1
ATOM 882 N N . ASP A 1 114 ? -15.332 -6.645 -2.748 1.00 94.56 114 ASP A N 1
ATOM 883 C CA . ASP A 1 114 ? -16.311 -5.610 -2.391 1.00 94.56 114 ASP A CA 1
ATOM 884 C C . ASP A 1 114 ? -17.455 -6.130 -1.508 1.00 94.56 114 ASP A C 1
ATOM 886 O O . ASP A 1 114 ? -17.798 -5.478 -0.518 1.00 94.56 114 ASP A O 1
ATOM 890 N N . LEU A 1 115 ? -17.999 -7.310 -1.819 1.00 93.31 115 LEU A N 1
ATOM 891 C CA . LEU A 1 115 ? -19.032 -7.949 -1.000 1.00 93.31 115 LEU A CA 1
ATOM 892 C C . LEU A 1 115 ? -18.457 -8.369 0.351 1.00 93.31 115 LEU A C 1
ATOM 894 O O . LEU A 1 115 ? -18.996 -7.992 1.383 1.00 93.31 115 LEU A O 1
ATOM 898 N N . ILE A 1 116 ? -17.297 -9.034 0.348 1.00 91.81 116 ILE A N 1
ATOM 899 C CA . ILE A 1 116 ? -16.613 -9.467 1.579 1.00 91.81 116 ILE A CA 1
ATOM 900 C C . ILE A 1 116 ? -16.352 -8.280 2.511 1.00 91.81 116 ILE A C 1
ATOM 902 O O . ILE A 1 116 ? -16.549 -8.368 3.721 1.00 91.81 116 ILE A O 1
ATOM 906 N N . TYR A 1 117 ? -15.890 -7.160 1.958 1.00 93.12 117 TYR A N 1
ATOM 907 C CA . TYR A 1 117 ? -15.610 -5.966 2.741 1.00 93.12 117 TYR A CA 1
ATOM 908 C C . TYR A 1 117 ? -16.890 -5.293 3.257 1.00 93.12 117 TYR A C 1
ATOM 910 O O . TYR A 1 117 ? -16.904 -4.768 4.369 1.00 93.12 117 TYR A O 1
ATOM 918 N N . THR A 1 118 ? -17.979 -5.341 2.490 1.00 92.94 118 THR A N 1
ATOM 919 C CA . THR A 1 118 ? -19.290 -4.848 2.933 1.00 92.94 118 THR A CA 1
ATOM 920 C C . THR A 1 118 ? -19.852 -5.711 4.060 1.00 92.94 118 THR A C 1
ATOM 922 O O . THR A 1 118 ? -20.222 -5.176 5.101 1.00 92.94 118 THR A O 1
ATOM 925 N N . ASP A 1 119 ? -19.825 -7.033 3.908 1.00 90.19 119 ASP A N 1
ATOM 926 C CA . ASP A 1 119 ? -20.284 -7.989 4.921 1.00 90.19 119 ASP A CA 1
ATOM 927 C C . ASP A 1 119 ? -19.464 -7.887 6.214 1.00 90.19 119 ASP A C 1
ATOM 929 O O . ASP A 1 119 ? -20.006 -8.003 7.315 1.00 90.19 119 ASP A O 1
ATOM 933 N N . LEU A 1 120 ? -18.163 -7.603 6.092 1.00 88.38 120 LEU A N 1
ATOM 934 C CA . LEU A 1 120 ? -17.299 -7.282 7.226 1.00 88.38 120 LEU A CA 1
ATOM 935 C C . LEU A 1 120 ? -17.763 -6.010 7.948 1.00 88.38 120 LEU A C 1
ATOM 937 O O . LEU A 1 120 ? -17.852 -6.002 9.174 1.00 88.38 120 LEU A O 1
ATOM 941 N N . LYS A 1 121 ? -18.105 -4.948 7.210 1.00 88.50 121 LYS A N 1
ATOM 942 C CA . LYS A 1 121 ? -18.621 -3.707 7.807 1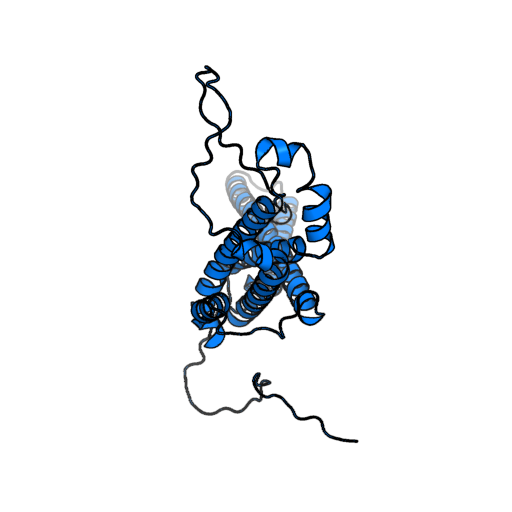.00 88.50 121 LYS A CA 1
ATOM 943 C C . LYS A 1 121 ? -19.984 -3.876 8.473 1.00 88.50 121 LYS A C 1
ATOM 945 O O . LYS A 1 121 ? -20.267 -3.190 9.451 1.00 88.50 121 LYS A O 1
ATOM 950 N N . LEU A 1 122 ? -20.807 -4.790 7.965 1.00 86.81 122 LEU A N 1
ATOM 951 C CA . LEU A 1 122 ? -22.107 -5.137 8.540 1.00 86.81 122 LEU A CA 1
ATOM 952 C C . LEU A 1 122 ? -22.002 -6.086 9.746 1.00 86.81 122 LEU A C 1
ATOM 954 O O . LEU A 1 122 ? -23.014 -6.368 10.381 1.00 86.81 122 LEU A O 1
ATOM 958 N N . GLY A 1 123 ? -20.804 -6.584 10.072 1.00 79.38 123 GLY A N 1
ATOM 959 C CA . GLY A 1 123 ? -20.598 -7.543 11.160 1.00 79.38 123 GLY A CA 1
ATOM 960 C C . GLY A 1 123 ? -21.133 -8.948 10.861 1.00 79.38 123 GLY A C 1
ATOM 961 O O . GLY A 1 123 ? -21.263 -9.754 11.776 1.00 79.38 123 GLY A O 1
ATOM 962 N N . ILE A 1 124 ? -21.440 -9.246 9.594 1.00 75.50 124 ILE A N 1
ATOM 963 C CA . ILE A 1 124 ? -21.918 -10.561 9.138 1.00 75.50 124 ILE A CA 1
ATOM 964 C C . ILE A 1 124 ? -20.748 -11.551 9.089 1.00 75.50 124 ILE A C 1
ATOM 966 O O . ILE A 1 124 ? -20.891 -12.722 9.439 1.00 75.50 124 ILE A O 1
ATOM 970 N N . LEU A 1 125 ? -19.575 -11.072 8.669 1.00 70.75 125 LEU A N 1
ATOM 971 C CA . LEU A 1 125 ? -18.341 -11.850 8.656 1.00 70.75 125 LEU A CA 1
ATOM 972 C C . LEU A 1 125 ? -17.504 -11.533 9.893 1.00 70.75 125 LEU A C 1
ATOM 974 O O . LEU A 1 125 ? -16.847 -10.492 9.959 1.00 70.75 125 LEU A O 1
ATOM 978 N N . ASP A 1 126 ? -17.477 -12.466 10.845 1.00 63.94 126 ASP A N 1
ATOM 979 C CA . ASP A 1 126 ? -16.540 -12.400 11.960 1.00 63.94 126 ASP A CA 1
ATOM 980 C C . ASP A 1 126 ? -15.168 -12.934 11.529 1.00 63.94 126 ASP A C 1
ATOM 982 O O . ASP A 1 126 ? -14.900 -14.136 11.444 1.00 63.94 126 ASP A O 1
ATOM 986 N N . PHE A 1 127 ? -14.270 -11.999 11.244 1.00 64.19 127 PHE A N 1
ATOM 987 C CA . PHE A 1 127 ? -12.866 -12.278 10.999 1.00 64.19 127 PHE A CA 1
ATOM 988 C C . PHE A 1 127 ? -12.061 -12.400 12.301 1.00 64.19 127 PHE A C 1
ATOM 990 O O . PHE A 1 127 ? -10.856 -12.188 12.260 1.00 64.19 127 PHE A O 1
ATOM 997 N N . GLY A 1 128 ? -12.656 -12.796 13.431 1.00 51.75 128 GLY A N 1
ATOM 998 C CA . GLY A 1 128 ? -12.029 -12.917 14.759 1.00 51.75 128 GLY A CA 1
ATOM 999 C C . GLY A 1 128 ? -10.729 -13.738 14.858 1.00 51.75 128 GLY A C 1
ATOM 1000 O O . GLY A 1 128 ? -10.085 -13.743 15.900 1.00 51.75 128 GLY A O 1
ATOM 1001 N N . LYS A 1 129 ? -10.284 -14.393 13.774 1.00 57.19 129 LYS A N 1
ATOM 1002 C CA . LYS A 1 129 ? -8.951 -15.020 13.634 1.00 57.19 129 LYS A CA 1
ATOM 1003 C C . LYS A 1 129 ? -7.890 -14.140 12.942 1.00 57.19 129 LYS A C 1
ATOM 1005 O O . LYS A 1 129 ? -6.730 -14.541 12.851 1.00 57.19 129 LYS A O 1
ATOM 1010 N N . LEU A 1 130 ? -8.254 -12.986 12.382 1.00 67.81 130 LEU A N 1
ATOM 1011 C CA . LEU A 1 130 ? -7.344 -12.017 11.763 1.00 67.81 130 LEU A CA 1
ATOM 1012 C C . LEU A 1 130 ? -6.768 -11.117 12.847 1.00 67.81 130 LEU A C 1
ATOM 1014 O O . LEU A 1 130 ? -7.190 -9.988 13.070 1.00 67.81 130 LEU A O 1
ATOM 1018 N N . GLU A 1 131 ? -5.773 -11.665 13.522 1.00 77.88 131 GLU A N 1
ATOM 1019 C CA . GLU A 1 131 ? -5.090 -10.996 14.611 1.00 77.88 131 GLU A CA 1
ATOM 1020 C C . GLU A 1 131 ? -4.072 -9.979 14.067 1.00 77.88 131 GLU A C 1
ATOM 1022 O O . GLU A 1 131 ? -3.141 -10.310 13.313 1.00 77.88 131 GLU A O 1
ATOM 1027 N N . TYR A 1 132 ? -4.280 -8.715 14.438 1.00 87.31 132 TYR A N 1
ATOM 1028 C CA . TYR A 1 132 ? -3.303 -7.646 14.251 1.00 87.31 132 TYR A CA 1
ATOM 1029 C C . TYR A 1 132 ? -2.034 -7.955 15.050 1.00 87.31 132 TYR A C 1
ATOM 1031 O O . TYR A 1 132 ? -2.111 -8.476 16.154 1.00 87.31 132 TYR A O 1
ATOM 1039 N N . GLY A 1 133 ? -0.860 -7.655 14.491 1.00 84.50 133 GLY A N 1
ATOM 1040 C CA . GLY A 1 133 ? 0.419 -7.993 15.130 1.00 84.50 133 GLY A CA 1
ATOM 1041 C C . GLY A 1 133 ? 0.775 -9.485 15.080 1.00 84.50 133 GLY A C 1
ATOM 1042 O O . GLY A 1 133 ? 1.858 -9.873 15.507 1.00 84.50 133 GLY A O 1
ATOM 1043 N N . SER A 1 134 ? -0.075 -10.342 14.503 1.00 90.00 134 SER A N 1
ATOM 1044 C CA . SER A 1 134 ? 0.283 -11.747 14.322 1.00 90.00 134 SER A CA 1
ATOM 1045 C C . SER A 1 134 ? 1.480 -11.900 13.382 1.00 90.00 134 SER A C 1
ATOM 1047 O O . SER A 1 134 ? 1.648 -11.186 12.385 1.00 90.00 134 SER A O 1
ATOM 1049 N N . ARG A 1 135 ? 2.276 -12.953 13.599 1.00 90.06 135 ARG A N 1
ATOM 1050 C CA . ARG A 1 135 ? 3.390 -13.310 12.702 1.00 90.06 135 ARG A CA 1
ATOM 1051 C C . ARG A 1 135 ? 2.940 -13.448 11.238 1.00 90.06 135 ARG A C 1
ATOM 1053 O O . ARG A 1 135 ? 3.735 -13.269 10.315 1.00 90.06 135 ARG A O 1
ATOM 1060 N N . SER A 1 136 ? 1.673 -13.794 11.011 1.00 90.25 136 SER A N 1
ATOM 1061 C CA . SER A 1 136 ? 1.072 -13.947 9.685 1.00 90.25 136 SER A CA 1
ATOM 1062 C C . SER A 1 136 ? 0.762 -12.610 9.006 1.00 90.25 136 SER A C 1
ATOM 1064 O O . SER A 1 136 ? 1.005 -12.493 7.798 1.00 90.25 136 SER A O 1
ATOM 1066 N N . SER A 1 137 ? 0.229 -11.618 9.730 1.00 92.56 137 SER A N 1
ATOM 1067 C CA . SER A 1 137 ? -0.036 -10.280 9.184 1.00 92.56 137 SER A CA 1
ATOM 1068 C C . SER A 1 137 ? 1.271 -9.527 8.949 1.00 92.56 137 SER A C 1
ATOM 1070 O O . SER A 1 137 ? 1.481 -9.015 7.851 1.00 92.56 137 SER A O 1
ATOM 1072 N N . GLU A 1 138 ? 2.213 -9.578 9.892 1.00 94.88 138 GLU A N 1
ATOM 1073 C CA . GLU A 1 138 ? 3.516 -8.923 9.744 1.00 94.88 138 GLU A CA 1
ATOM 1074 C C . GLU A 1 138 ? 4.305 -9.432 8.538 1.00 94.88 138 GLU A C 1
ATOM 1076 O O . GLU A 1 138 ? 4.888 -8.649 7.790 1.00 94.88 138 GLU A O 1
ATOM 1081 N N . LYS A 1 139 ? 4.307 -10.751 8.299 1.00 95.88 139 LYS A N 1
ATOM 1082 C CA . LYS A 1 139 ? 4.952 -11.328 7.110 1.00 95.88 139 LYS A CA 1
ATOM 1083 C C . LYS A 1 139 ? 4.345 -10.789 5.814 1.00 95.88 139 LYS A C 1
ATOM 1085 O O . LYS A 1 139 ? 5.078 -10.582 4.848 1.00 95.88 139 LYS A O 1
ATOM 1090 N N . LYS A 1 140 ? 3.027 -10.557 5.773 1.00 95.62 140 LYS A N 1
ATOM 1091 C CA . LYS A 1 140 ? 2.350 -9.984 4.597 1.00 95.62 140 LYS A CA 1
ATOM 1092 C C . LYS A 1 140 ? 2.686 -8.507 4.425 1.00 95.62 140 LYS A C 1
ATOM 1094 O O . LYS A 1 140 ? 3.004 -8.114 3.308 1.00 95.62 140 LYS A O 1
ATOM 1099 N N . VAL A 1 141 ? 2.705 -7.730 5.509 1.00 97.38 141 VAL A N 1
ATOM 1100 C CA . VAL A 1 141 ? 3.150 -6.324 5.503 1.00 97.38 141 VAL A CA 1
ATOM 1101 C C . VAL A 1 141 ? 4.588 -6.223 4.991 1.00 97.38 141 VAL A C 1
ATOM 1103 O O . VAL A 1 141 ? 4.827 -5.538 4.002 1.00 97.38 141 VAL A O 1
ATOM 1106 N N . LYS A 1 142 ? 5.517 -7.013 5.545 1.00 97.88 142 LYS A N 1
ATOM 1107 C CA . LYS A 1 142 ? 6.917 -7.082 5.084 1.00 97.88 142 LYS A CA 1
ATOM 1108 C C . LYS A 1 142 ? 7.038 -7.495 3.616 1.00 97.88 142 LYS A C 1
ATOM 1110 O O . LYS A 1 142 ? 7.917 -7.024 2.899 1.00 97.88 142 LYS A O 1
ATOM 1115 N N . LYS A 1 143 ? 6.164 -8.385 3.136 1.00 97.75 143 LYS A N 1
ATOM 1116 C CA . LYS A 1 143 ? 6.130 -8.770 1.719 1.00 97.75 143 LYS A CA 1
ATOM 1117 C C . LYS A 1 143 ? 5.655 -7.620 0.830 1.00 97.75 143 LYS A C 1
ATOM 1119 O O . LYS A 1 143 ? 6.258 -7.404 -0.217 1.00 97.75 143 LYS A O 1
ATOM 1124 N N . MET A 1 144 ? 4.625 -6.880 1.243 1.00 98.25 144 MET A N 1
ATOM 1125 C CA . MET A 1 144 ? 4.189 -5.674 0.536 1.00 98.25 144 MET A CA 1
ATOM 1126 C C . MET A 1 144 ? 5.303 -4.627 0.504 1.00 98.25 144 MET A C 1
ATOM 1128 O O . MET A 1 144 ? 5.593 -4.115 -0.566 1.00 98.25 144 MET A O 1
ATOM 1132 N N . GLU A 1 145 ? 6.010 -4.382 1.609 1.00 98.25 145 GLU A N 1
ATOM 1133 C CA . GLU A 1 145 ? 7.151 -3.450 1.642 1.00 98.25 145 GLU A CA 1
ATOM 1134 C C . GLU A 1 145 ? 8.239 -3.803 0.623 1.00 98.25 145 GLU A C 1
ATOM 1136 O O . GLU A 1 145 ? 8.694 -2.937 -0.122 1.00 98.25 145 GLU A O 1
ATOM 1141 N N . LYS A 1 146 ? 8.622 -5.083 0.540 1.00 98.00 146 LYS A N 1
ATOM 1142 C CA . LYS A 1 146 ? 9.604 -5.556 -0.449 1.00 98.00 146 LYS A CA 1
ATOM 1143 C C . LYS A 1 146 ? 9.128 -5.332 -1.884 1.00 98.00 146 LYS A C 1
ATOM 1145 O O . LYS A 1 146 ? 9.899 -4.867 -2.716 1.00 98.00 146 LYS A O 1
ATOM 1150 N N . LEU A 1 147 ? 7.861 -5.639 -2.163 1.00 97.75 147 LEU A N 1
ATOM 1151 C CA . LEU A 1 147 ? 7.254 -5.448 -3.483 1.00 97.75 147 LEU A CA 1
ATOM 1152 C C . LEU A 1 147 ? 7.166 -3.966 -3.867 1.00 97.75 147 LEU A C 1
ATOM 1154 O O . LEU A 1 147 ? 7.472 -3.608 -5.003 1.00 97.75 147 LEU A O 1
ATOM 1158 N N . VAL A 1 148 ? 6.787 -3.104 -2.924 1.00 98.31 148 VAL A N 1
ATOM 1159 C CA . VAL A 1 148 ? 6.729 -1.649 -3.112 1.00 98.31 148 VAL A CA 1
ATOM 1160 C C . VAL A 1 148 ? 8.136 -1.098 -3.373 1.00 98.31 148 VAL A C 1
ATOM 1162 O O . VAL A 1 148 ? 8.321 -0.376 -4.349 1.00 98.31 148 VAL A O 1
ATOM 1165 N N . SER A 1 149 ? 9.137 -1.521 -2.592 1.00 97.94 149 SER A N 1
ATOM 1166 C CA . SER A 1 149 ? 10.549 -1.159 -2.794 1.00 97.94 149 SER A CA 1
ATOM 1167 C C . SER A 1 149 ? 11.053 -1.546 -4.188 1.00 97.94 149 SER A C 1
ATOM 1169 O O . SER A 1 149 ? 11.469 -0.680 -4.956 1.00 97.94 149 SER A O 1
ATOM 1171 N N . ALA A 1 150 ? 10.893 -2.814 -4.585 1.00 97.69 150 ALA A N 1
ATOM 1172 C CA . ALA A 1 150 ? 11.289 -3.287 -5.912 1.00 97.69 150 ALA A CA 1
ATOM 1173 C C . ALA A 1 150 ? 10.571 -2.539 -7.052 1.00 97.69 150 ALA A C 1
ATOM 1175 O O . ALA A 1 150 ? 11.160 -2.268 -8.097 1.00 97.69 150 ALA A O 1
ATOM 1176 N N . THR A 1 151 ? 9.299 -2.176 -6.857 1.00 97.69 151 THR A N 1
ATOM 1177 C CA . THR A 1 151 ? 8.522 -1.419 -7.854 1.00 97.69 151 THR A CA 1
ATOM 1178 C C . THR A 1 151 ? 8.967 0.043 -7.948 1.00 97.69 151 THR A C 1
ATOM 1180 O O . THR A 1 151 ? 8.902 0.631 -9.026 1.00 97.69 151 THR A O 1
ATOM 1183 N N . SER A 1 152 ? 9.470 0.628 -6.862 1.00 97.38 152 SER A N 1
ATOM 1184 C CA . SER A 1 152 ? 10.095 1.954 -6.900 1.00 97.38 152 SER A CA 1
ATOM 1185 C C . SER A 1 152 ? 11.445 1.924 -7.597 1.00 97.38 152 SER A C 1
ATOM 1187 O O . SER A 1 152 ? 11.697 2.785 -8.431 1.00 97.38 152 SER A O 1
ATOM 1189 N N . CYS A 1 153 ? 12.273 0.905 -7.347 1.00 97.44 153 CYS A N 1
ATOM 1190 C CA . CYS A 1 153 ? 13.507 0.709 -8.110 1.00 97.44 153 CYS A CA 1
ATOM 1191 C C . CYS A 1 153 ? 13.215 0.552 -9.609 1.00 97.44 153 CYS A C 1
ATOM 1193 O O . CYS A 1 153 ? 13.890 1.167 -10.429 1.00 97.44 153 CYS A O 1
ATOM 1195 N N . LEU A 1 154 ? 12.157 -0.190 -9.973 1.00 97.50 154 LEU A N 1
ATOM 1196 C CA . LEU A 1 154 ? 11.695 -0.267 -11.361 1.00 97.50 154 LEU A CA 1
ATOM 1197 C C . LEU A 1 154 ? 11.339 1.116 -11.919 1.00 97.50 154 LEU A C 1
ATOM 1199 O O . LEU A 1 154 ? 11.689 1.420 -13.057 1.00 97.50 154 LEU A O 1
ATOM 1203 N N . ARG A 1 155 ? 10.631 1.943 -11.143 1.00 96.75 155 ARG A N 1
ATOM 1204 C CA . ARG A 1 155 ? 10.248 3.291 -11.569 1.00 96.75 155 ARG A CA 1
ATOM 1205 C C . ARG A 1 155 ? 11.480 4.151 -11.860 1.00 96.75 155 ARG A C 1
ATOM 1207 O O . ARG A 1 155 ? 11.587 4.658 -12.972 1.00 96.75 155 ARG A O 1
ATOM 1214 N N . SER A 1 156 ? 12.423 4.231 -10.925 1.00 96.69 156 SER A N 1
ATOM 1215 C CA . SER A 1 156 ? 13.663 4.993 -11.114 1.00 96.69 156 SER A CA 1
ATOM 1216 C C . SER A 1 156 ? 14.497 4.450 -12.282 1.00 96.69 156 SER A C 1
ATOM 1218 O O . SER A 1 156 ? 15.045 5.221 -13.065 1.00 96.69 156 SER A O 1
ATOM 1220 N N . ALA A 1 157 ? 14.546 3.125 -12.468 1.00 96.06 157 ALA A N 1
ATOM 1221 C CA . ALA A 1 157 ? 15.253 2.515 -13.594 1.00 96.06 157 ALA A CA 1
ATOM 1222 C C . ALA A 1 157 ? 14.616 2.859 -14.955 1.00 96.06 157 ALA A C 1
ATOM 1224 O O . ALA A 1 157 ? 15.338 3.048 -15.936 1.00 96.06 157 ALA A O 1
ATOM 1225 N N . LEU A 1 158 ? 13.282 2.951 -15.027 1.00 96.81 158 LEU A N 1
ATOM 1226 C CA . LEU A 1 158 ? 12.556 3.380 -16.229 1.00 96.81 158 LEU A CA 1
ATOM 1227 C C . LEU A 1 158 ? 12.751 4.873 -16.523 1.00 96.81 158 LEU A C 1
ATOM 1229 O O . LEU A 1 158 ? 12.884 5.249 -17.688 1.00 96.81 158 LEU A O 1
ATOM 1233 N N . GLU A 1 159 ? 12.782 5.713 -15.489 1.00 96.12 159 GLU A N 1
ATOM 1234 C CA . GLU A 1 159 ? 13.084 7.144 -15.615 1.00 96.12 159 GLU A CA 1
ATOM 1235 C C . GLU A 1 159 ? 14.511 7.339 -16.156 1.00 96.12 159 GLU A C 1
ATOM 1237 O O . GLU A 1 159 ? 14.683 7.980 -17.193 1.00 96.12 159 GLU A O 1
ATOM 1242 N N . GLY A 1 160 ? 15.507 6.656 -15.578 1.00 95.94 160 GLY A N 1
ATOM 1243 C CA . GLY A 1 160 ? 16.886 6.673 -16.081 1.00 95.94 160 GLY A CA 1
ATOM 1244 C C . GLY A 1 160 ? 17.026 6.144 -17.515 1.00 95.94 160 GLY A C 1
ATOM 1245 O O . GLY A 1 160 ? 17.772 6.707 -18.317 1.00 95.94 160 GLY A O 1
ATOM 1246 N N . LEU A 1 161 ? 16.268 5.105 -17.890 1.00 96.44 161 LEU A N 1
ATOM 1247 C CA . LEU A 1 161 ? 16.235 4.624 -19.277 1.00 96.44 161 LEU A CA 1
ATOM 1248 C C . LEU A 1 161 ? 15.672 5.686 -20.229 1.00 96.44 161 LEU A C 1
ATOM 1250 O O . LEU A 1 161 ? 16.239 5.908 -21.296 1.00 96.44 161 LEU A O 1
ATOM 1254 N N . THR A 1 162 ? 14.604 6.376 -19.827 1.00 96.38 162 THR A N 1
ATOM 1255 C CA . THR A 1 162 ? 13.981 7.440 -20.629 1.00 96.38 162 THR A CA 1
ATOM 1256 C C . THR A 1 162 ? 14.959 8.594 -20.872 1.00 96.38 162 THR A C 1
ATOM 1258 O O . THR A 1 162 ? 15.064 9.100 -21.990 1.00 96.38 162 THR A O 1
ATOM 1261 N N . GLU A 1 163 ? 15.723 8.993 -19.854 1.00 95.62 163 GLU A N 1
ATOM 1262 C CA . GLU A 1 163 ? 16.752 10.035 -19.973 1.00 95.62 163 GLU A CA 1
ATOM 1263 C C . GLU A 1 163 ? 17.884 9.639 -20.933 1.00 95.62 163 GLU A C 1
ATOM 1265 O O . GLU A 1 163 ? 18.325 10.452 -21.759 1.00 95.62 163 GLU A O 1
ATOM 1270 N N . LEU A 1 164 ? 18.339 8.383 -20.868 1.00 93.94 164 LEU A N 1
ATOM 1271 C CA . LEU A 1 164 ? 19.354 7.864 -21.784 1.00 93.94 164 LEU A CA 1
ATOM 1272 C C . LEU A 1 164 ? 18.826 7.778 -23.220 1.00 93.94 164 LEU A C 1
ATOM 1274 O O . LEU A 1 164 ? 19.527 8.198 -24.133 1.00 93.94 164 LEU A O 1
ATOM 1278 N N . GLU A 1 165 ? 17.589 7.337 -23.442 1.00 93.12 165 GLU A N 1
ATOM 1279 C CA . GLU A 1 165 ? 16.974 7.307 -24.779 1.00 93.12 165 GLU A CA 1
ATOM 1280 C C . GLU A 1 165 ? 16.815 8.714 -25.381 1.00 93.12 165 GLU A C 1
ATOM 1282 O O . GLU A 1 165 ? 17.030 8.925 -26.577 1.00 93.12 165 GLU A O 1
ATOM 1287 N N . ILE A 1 166 ? 16.480 9.719 -24.564 1.00 94.06 166 ILE A N 1
ATOM 1288 C CA . ILE A 1 166 ? 16.461 11.123 -25.004 1.00 94.06 166 ILE A CA 1
ATOM 1289 C C . ILE A 1 166 ? 17.871 11.576 -25.403 1.00 94.06 166 ILE A C 1
ATOM 1291 O O . ILE A 1 166 ? 18.044 12.250 -26.424 1.00 94.06 166 ILE A O 1
ATOM 1295 N N . SER A 1 167 ? 18.879 11.208 -24.613 1.00 91.25 167 SER A N 1
ATOM 1296 C CA . SER A 1 167 ? 20.280 11.546 -24.876 1.00 91.25 167 SER A CA 1
ATOM 1297 C C . SER A 1 167 ? 20.797 10.869 -26.146 1.00 91.25 167 SER A C 1
ATOM 1299 O O . SER A 1 167 ? 21.449 11.526 -26.950 1.00 91.25 167 SER A O 1
ATOM 1301 N N . GLU A 1 168 ? 20.427 9.609 -26.386 1.00 91.19 168 GLU A N 1
ATOM 1302 C CA . GLU A 1 168 ? 20.742 8.843 -27.598 1.00 91.19 168 GLU A CA 1
ATOM 1303 C C . GLU A 1 168 ? 20.191 9.533 -28.854 1.00 91.19 168 GLU A C 1
ATOM 1305 O O . GLU A 1 168 ? 20.910 9.721 -29.836 1.00 91.19 168 GLU A O 1
ATOM 1310 N N . ARG A 1 169 ? 18.934 9.998 -28.818 1.00 89.06 169 ARG A N 1
ATOM 1311 C CA . ARG A 1 169 ? 18.330 10.736 -29.943 1.00 89.06 169 ARG A CA 1
ATOM 1312 C C . ARG A 1 169 ? 19.088 12.020 -30.256 1.00 89.06 169 ARG A C 1
ATOM 1314 O O . ARG A 1 169 ? 19.363 12.290 -31.423 1.00 89.06 169 ARG A O 1
ATOM 1321 N N . LYS A 1 170 ? 19.450 12.794 -29.226 1.00 87.81 170 LYS A N 1
ATOM 1322 C CA . LYS A 1 170 ? 20.275 14.001 -29.396 1.00 87.81 170 LYS A CA 1
ATOM 1323 C C . LYS A 1 170 ? 21.619 13.624 -30.010 1.00 87.81 170 LYS A C 1
ATOM 1325 O O . LYS A 1 170 ? 22.012 14.202 -31.014 1.00 87.81 170 LYS A O 1
ATOM 1330 N N . LEU A 1 171 ? 22.291 12.623 -29.451 1.00 85.75 171 LEU A N 1
ATOM 1331 C CA . LEU A 1 171 ? 23.597 12.140 -29.893 1.00 85.75 171 LEU A CA 1
ATOM 1332 C C . LEU A 1 171 ? 23.607 11.749 -31.375 1.00 85.75 171 LEU A C 1
ATOM 1334 O O . LEU A 1 171 ? 24.504 12.149 -32.113 1.00 85.75 171 LEU A O 1
ATOM 1338 N N . ASN A 1 172 ? 22.569 11.044 -31.826 1.00 83.69 172 ASN A N 1
ATOM 1339 C CA . ASN A 1 172 ? 22.397 10.663 -33.225 1.00 83.69 172 ASN A CA 1
ATOM 1340 C C . ASN A 1 172 ? 22.185 11.879 -34.143 1.00 83.69 172 ASN A C 1
ATOM 1342 O O . ASN A 1 172 ? 22.729 11.911 -35.247 1.00 83.69 172 ASN A O 1
ATOM 1346 N N . GLN A 1 173 ? 21.482 12.920 -33.681 1.00 83.12 173 GLN A N 1
ATOM 1347 C CA . GLN A 1 173 ? 21.373 14.188 -34.415 1.00 83.12 173 GLN A CA 1
ATOM 1348 C C . GLN A 1 173 ? 22.730 14.897 -34.538 1.00 83.12 173 GLN A C 1
ATOM 1350 O O . GLN A 1 173 ? 23.063 15.379 -35.618 1.00 83.12 173 GLN A O 1
ATOM 1355 N N . TRP A 1 174 ? 23.549 14.927 -33.482 1.00 76.94 174 TRP A N 1
ATOM 1356 C CA . TRP A 1 174 ? 24.902 15.505 -33.541 1.00 76.94 174 TRP A CA 1
ATOM 1357 C C . TRP A 1 174 ? 25.837 14.708 -34.455 1.00 76.94 174 TRP A C 1
ATOM 1359 O O . TRP A 1 174 ? 26.578 15.303 -35.233 1.00 76.94 174 TRP A O 1
ATOM 1369 N N . LYS A 1 175 ? 25.758 13.372 -34.424 1.00 73.88 175 LYS A N 1
ATOM 1370 C CA . LYS A 1 175 ? 26.547 12.477 -35.285 1.00 73.88 175 LYS A CA 1
ATOM 1371 C C . LYS A 1 175 ? 26.257 12.687 -36.775 1.00 73.88 175 LYS A C 1
ATOM 1373 O O . LYS A 1 175 ? 27.159 12.570 -37.590 1.00 73.88 175 LYS A O 1
ATOM 1378 N N . SER A 1 176 ? 25.026 13.062 -37.134 1.00 68.44 176 SER A N 1
ATOM 1379 C CA . SER A 1 176 ? 24.695 13.443 -38.518 1.00 68.44 176 SER A CA 1
ATOM 1380 C C . SER A 1 176 ? 25.340 14.764 -38.974 1.00 68.44 176 SER A C 1
ATOM 1382 O O . SER A 1 176 ? 25.365 15.044 -40.168 1.00 68.44 176 SER A O 1
ATOM 1384 N N . ARG A 1 177 ? 25.865 15.574 -38.040 1.00 69.19 177 ARG A N 1
ATOM 1385 C CA . ARG A 1 177 ? 26.434 16.912 -38.288 1.00 69.19 177 ARG A CA 1
ATOM 1386 C C . ARG A 1 177 ? 27.964 16.985 -38.155 1.00 69.19 177 ARG A C 1
ATOM 1388 O O . ARG A 1 177 ? 28.539 17.981 -38.578 1.00 69.19 177 ARG A O 1
ATOM 1395 N N . GLN A 1 178 ? 28.623 15.987 -37.560 1.00 62.09 178 GLN A N 1
ATOM 1396 C CA . GLN A 1 178 ? 30.068 15.977 -37.272 1.00 62.09 178 GLN A CA 1
ATOM 1397 C C . GLN A 1 178 ? 30.675 14.586 -37.528 1.00 62.09 178 GLN A C 1
ATOM 1399 O O . GLN A 1 178 ? 30.101 13.575 -37.127 1.00 62.09 178 GLN A O 1
ATOM 1404 N N . ILE A 1 179 ? 31.855 14.544 -38.157 1.00 56.41 179 ILE A N 1
ATOM 1405 C CA . ILE A 1 179 ? 32.570 13.316 -38.543 1.00 56.41 179 ILE A CA 1
ATOM 1406 C C . ILE A 1 179 ? 33.691 13.009 -37.518 1.00 56.41 179 ILE A C 1
ATOM 1408 O O . ILE A 1 179 ? 34.597 13.802 -37.291 1.00 56.41 179 ILE A O 1
ATOM 1412 N N . GLU A 1 180 ? 33.574 11.835 -36.888 1.00 57.69 180 GLU A N 1
ATOM 1413 C CA . GLU A 1 180 ? 34.636 10.949 -36.353 1.00 57.69 180 GLU A CA 1
ATOM 1414 C C . GLU A 1 180 ? 35.428 11.221 -35.055 1.00 57.69 180 GLU A C 1
ATOM 1416 O O . GLU A 1 180 ? 36.028 10.270 -34.555 1.00 57.69 180 GLU A O 1
ATOM 1421 N N . LEU A 1 181 ? 35.394 12.381 -34.392 1.00 56.00 181 LEU A N 1
ATOM 1422 C CA . LEU A 1 181 ? 36.359 12.624 -33.290 1.00 56.00 181 LEU A CA 1
ATOM 1423 C C . LEU A 1 181 ? 36.060 11.975 -31.906 1.00 56.00 181 LEU A C 1
ATOM 1425 O O . LEU A 1 181 ? 36.786 12.231 -30.950 1.00 56.00 181 LEU A O 1
ATOM 1429 N N . GLN A 1 182 ? 34.998 11.171 -31.734 1.00 64.44 182 GLN A N 1
ATOM 1430 C CA . GLN A 1 182 ? 34.476 10.794 -30.394 1.00 64.44 182 GLN A CA 1
ATOM 1431 C C . GLN A 1 182 ? 34.096 9.302 -30.212 1.00 64.44 182 GLN A C 1
ATOM 1433 O O . GLN A 1 182 ? 33.251 8.974 -29.380 1.00 64.44 182 GLN A O 1
ATOM 1438 N N . LYS A 1 183 ? 34.705 8.369 -30.965 1.00 68.12 183 LYS A N 1
ATOM 1439 C CA . LYS A 1 183 ? 34.327 6.932 -30.995 1.00 68.12 183 LYS A CA 1
ATOM 1440 C C . LYS A 1 183 ? 34.220 6.266 -29.608 1.00 68.12 183 LYS A C 1
ATOM 1442 O O . LYS A 1 183 ? 33.181 5.697 -29.291 1.00 68.12 183 LYS A O 1
ATOM 1447 N N . THR A 1 184 ? 35.228 6.429 -28.751 1.00 68.38 184 THR A N 1
ATOM 1448 C CA . THR A 1 184 ? 35.273 5.814 -27.408 1.00 68.38 184 THR A CA 1
ATOM 1449 C C . THR A 1 184 ? 34.176 6.327 -26.462 1.00 68.38 184 THR A C 1
ATOM 1451 O O . THR A 1 184 ? 33.637 5.562 -25.664 1.00 68.38 184 THR A O 1
ATOM 1454 N N . ASN A 1 185 ? 33.791 7.606 -26.568 1.00 77.94 185 ASN A N 1
ATOM 1455 C CA . ASN A 1 185 ? 32.716 8.186 -25.752 1.00 77.94 185 ASN A CA 1
ATOM 1456 C C . ASN A 1 185 ? 31.330 7.669 -26.167 1.00 77.94 185 ASN A C 1
ATOM 1458 O O . ASN A 1 185 ? 30.449 7.522 -25.317 1.00 77.94 185 ASN A O 1
ATOM 1462 N N . TYR A 1 186 ? 31.142 7.337 -27.449 1.00 82.69 186 TYR A N 1
ATOM 1463 C CA . TYR A 1 186 ? 29.927 6.669 -27.914 1.00 82.69 186 TYR A CA 1
ATOM 1464 C C . TYR A 1 186 ? 29.830 5.242 -27.367 1.00 82.69 186 TYR A C 1
ATOM 1466 O O . TYR A 1 186 ? 28.771 4.860 -26.870 1.00 82.69 186 TYR A O 1
ATOM 1474 N N . ASP A 1 187 ? 30.924 4.479 -27.396 1.00 85.56 187 ASP A N 1
ATOM 1475 C CA . ASP A 1 187 ? 30.933 3.089 -26.925 1.00 85.56 187 ASP A CA 1
ATOM 1476 C C . ASP A 1 187 ? 30.587 2.992 -25.428 1.00 85.56 187 ASP A C 1
ATOM 1478 O O . ASP A 1 187 ? 29.728 2.195 -25.038 1.00 85.56 187 ASP A O 1
ATOM 1482 N N . LEU A 1 188 ? 31.158 3.874 -24.595 1.00 88.75 188 LEU A N 1
ATOM 1483 C CA . LEU A 1 188 ? 30.822 3.973 -23.168 1.00 88.75 188 LEU A CA 1
ATOM 1484 C C . LEU A 1 188 ? 29.332 4.300 -22.949 1.00 88.75 188 LEU A C 1
ATOM 1486 O O . LEU A 1 188 ? 28.676 3.726 -22.074 1.00 88.75 188 LEU A O 1
ATOM 1490 N N . PHE A 1 189 ? 28.777 5.216 -23.748 1.00 90.00 189 PHE A N 1
ATOM 1491 C CA . PHE A 1 189 ? 27.366 5.591 -23.668 1.00 90.00 189 PHE A CA 1
ATOM 1492 C C . PHE A 1 189 ? 26.440 4.415 -24.008 1.00 90.00 189 PHE A C 1
ATOM 1494 O O . PHE A 1 189 ? 25.506 4.130 -23.255 1.00 90.00 189 PHE A O 1
ATOM 1501 N N . TYR A 1 190 ? 26.712 3.694 -25.099 1.00 91.25 190 TYR A N 1
ATOM 1502 C CA . TYR A 1 190 ? 25.916 2.528 -25.489 1.00 91.25 190 TYR A CA 1
ATOM 1503 C C . TYR A 1 190 ? 26.031 1.386 -24.476 1.00 91.25 190 TYR A C 1
ATOM 1505 O O . TYR A 1 190 ? 25.030 0.731 -24.176 1.00 91.25 190 TYR A O 1
ATOM 1513 N N . GLN A 1 191 ? 27.208 1.189 -23.876 1.00 93.31 191 GLN A N 1
ATOM 1514 C CA . GLN A 1 191 ? 27.378 0.244 -22.773 1.00 93.31 191 GLN A CA 1
ATOM 1515 C C . GLN A 1 191 ? 26.504 0.625 -21.568 1.00 93.31 191 GLN A C 1
ATOM 1517 O O . GLN A 1 191 ? 25.828 -0.236 -20.999 1.00 93.31 191 GLN A O 1
ATOM 1522 N N . LYS A 1 192 ? 26.461 1.913 -21.200 1.00 93.56 192 LYS A N 1
ATOM 1523 C CA . LYS A 1 192 ? 25.585 2.416 -20.130 1.00 93.56 192 LYS A CA 1
ATOM 1524 C C . LYS A 1 192 ? 24.105 2.190 -20.454 1.00 93.56 192 LYS A C 1
ATOM 1526 O O . LYS A 1 192 ? 23.364 1.736 -19.586 1.00 93.56 192 LYS A O 1
ATOM 1531 N N . LEU A 1 193 ? 23.682 2.454 -21.690 1.00 94.44 193 LEU A N 1
ATOM 1532 C CA . LEU A 1 193 ? 22.308 2.224 -22.143 1.00 94.44 193 LEU A CA 1
ATOM 1533 C C . LEU A 1 193 ? 21.912 0.743 -22.047 1.00 94.44 193 LEU A C 1
ATOM 1535 O O . LEU A 1 193 ? 20.831 0.424 -21.552 1.00 94.44 193 LEU A O 1
ATOM 1539 N N . GLU A 1 194 ? 22.784 -0.174 -22.469 1.00 94.88 194 GLU A N 1
ATOM 1540 C CA . GLU A 1 194 ? 22.498 -1.609 -22.374 1.00 94.88 194 GLU A CA 1
ATOM 1541 C C . GLU A 1 194 ? 22.467 -2.096 -20.920 1.00 94.88 194 GLU A C 1
ATOM 1543 O O . GLU A 1 194 ? 21.604 -2.897 -20.556 1.00 94.88 194 GLU A O 1
ATOM 1548 N N . ASN A 1 195 ? 23.347 -1.576 -20.061 1.00 94.81 195 ASN A N 1
ATOM 1549 C CA . ASN A 1 195 ? 23.295 -1.854 -18.626 1.00 94.81 195 ASN A CA 1
ATOM 1550 C C . ASN A 1 195 ? 21.966 -1.383 -18.017 1.00 94.81 195 ASN A C 1
ATOM 1552 O O . ASN A 1 195 ? 21.299 -2.168 -17.345 1.00 94.81 195 ASN A O 1
ATOM 1556 N N . GLN A 1 196 ? 21.512 -0.172 -18.350 1.00 95.25 196 GLN A N 1
ATOM 1557 C CA . GLN A 1 196 ? 20.218 0.344 -17.893 1.00 95.25 196 GLN A CA 1
ATOM 1558 C C . GLN A 1 196 ? 19.050 -0.541 -18.359 1.00 95.25 196 GLN A C 1
ATOM 1560 O O . GLN A 1 196 ? 18.127 -0.841 -17.598 1.00 95.25 196 GLN A O 1
ATOM 1565 N N . ARG A 1 197 ? 19.083 -1.017 -19.611 1.00 95.88 197 ARG A N 1
ATOM 1566 C CA . ARG A 1 197 ? 18.070 -1.947 -20.137 1.00 95.88 197 ARG A CA 1
ATOM 1567 C C . ARG A 1 197 ? 18.067 -3.276 -19.379 1.00 95.88 197 ARG A C 1
ATOM 1569 O O . ARG A 1 197 ? 16.989 -3.819 -19.127 1.00 95.88 197 ARG A O 1
ATOM 1576 N N . LYS A 1 198 ? 19.239 -3.800 -18.997 1.00 96.38 198 LYS A N 1
ATOM 1577 C CA . LYS A 1 198 ? 19.357 -4.999 -18.146 1.00 96.38 198 LYS A CA 1
ATOM 1578 C C . LYS A 1 198 ? 18.749 -4.768 -16.765 1.00 96.38 198 LYS A C 1
ATOM 1580 O O . LYS A 1 198 ? 17.985 -5.617 -16.311 1.00 96.38 198 LYS A O 1
ATOM 1585 N N . GLU A 1 199 ? 19.009 -3.623 -16.140 1.00 95.00 199 GLU A N 1
ATOM 1586 C CA . GLU A 1 199 ? 18.419 -3.273 -14.842 1.00 95.00 199 GLU A CA 1
ATOM 1587 C C . GLU A 1 199 ? 16.892 -3.195 -14.906 1.00 95.00 199 GLU A C 1
ATOM 1589 O O . GLU A 1 199 ? 16.207 -3.783 -14.071 1.00 95.00 199 GLU A O 1
ATOM 1594 N N . VAL A 1 200 ? 16.330 -2.553 -15.936 1.00 96.75 200 VAL A N 1
ATOM 1595 C CA . VAL A 1 200 ? 14.871 -2.503 -16.131 1.00 96.75 200 VAL A CA 1
ATOM 1596 C C . VAL A 1 200 ? 14.281 -3.907 -16.279 1.00 96.75 200 VAL A C 1
ATOM 1598 O O . VAL A 1 200 ? 13.231 -4.188 -15.698 1.00 96.75 200 VAL A O 1
ATOM 1601 N N . ARG A 1 201 ? 14.937 -4.804 -17.030 1.00 96.12 201 ARG A N 1
ATOM 1602 C CA . ARG A 1 201 ? 14.496 -6.205 -17.153 1.00 96.12 201 ARG A CA 1
ATOM 1603 C C . ARG A 1 201 ? 14.502 -6.906 -15.796 1.00 96.12 201 ARG A C 1
ATOM 1605 O O . ARG A 1 201 ? 13.475 -7.457 -15.409 1.00 96.12 201 ARG A O 1
ATOM 1612 N N . HIS A 1 202 ? 15.593 -6.784 -15.045 1.00 96.62 202 HIS A N 1
ATOM 1613 C CA . HIS A 1 202 ? 15.708 -7.360 -13.708 1.00 96.62 202 HIS A CA 1
ATOM 1614 C C . HIS A 1 202 ? 14.617 -6.842 -12.756 1.00 96.62 202 HIS A C 1
ATOM 1616 O O . HIS A 1 202 ? 13.892 -7.627 -12.143 1.00 96.62 202 HIS A O 1
ATOM 1622 N N . PHE A 1 203 ? 14.418 -5.523 -12.677 1.00 96.44 203 PHE A N 1
ATOM 1623 C CA . PHE A 1 203 ? 13.400 -4.948 -11.798 1.00 96.44 203 PHE A CA 1
ATOM 1624 C C . PHE A 1 203 ? 11.971 -5.297 -12.226 1.00 96.44 203 PHE A C 1
ATOM 1626 O O . PHE A 1 203 ? 11.098 -5.441 -11.369 1.00 96.44 203 PHE A O 1
ATOM 1633 N N . ARG A 1 204 ? 11.695 -5.501 -13.520 1.00 95.38 204 ARG A N 1
ATOM 1634 C CA . ARG A 1 204 ? 10.389 -6.017 -13.971 1.00 95.38 204 ARG A CA 1
ATOM 1635 C C . ARG A 1 204 ? 10.111 -7.423 -13.451 1.00 95.38 204 ARG A C 1
ATOM 1637 O O . ARG A 1 204 ? 8.960 -7.720 -13.145 1.00 95.38 204 ARG A O 1
ATOM 1644 N N . GLU A 1 205 ? 11.133 -8.263 -13.333 1.00 94.69 205 GLU A N 1
ATOM 1645 C CA . GLU A 1 205 ? 10.993 -9.639 -12.849 1.00 94.69 205 GLU A CA 1
ATOM 1646 C C . GLU A 1 205 ? 10.716 -9.698 -11.346 1.00 94.69 205 GLU A C 1
ATOM 1648 O O . GLU A 1 205 ? 9.847 -10.462 -10.927 1.00 94.69 205 GLU A O 1
ATOM 1653 N N . ILE A 1 206 ? 11.399 -8.876 -10.542 1.00 94.69 206 ILE A N 1
ATOM 1654 C CA . ILE A 1 206 ? 11.294 -8.926 -9.072 1.00 94.69 206 ILE A CA 1
ATOM 1655 C C . ILE A 1 206 ? 10.202 -8.021 -8.473 1.00 94.69 206 ILE A C 1
ATOM 1657 O O . ILE A 1 206 ? 9.884 -8.139 -7.288 1.00 94.69 206 ILE A O 1
ATOM 1661 N N . SER A 1 207 ? 9.638 -7.100 -9.257 1.00 96.06 207 SER A N 1
ATOM 1662 C CA . SER A 1 207 ? 8.625 -6.138 -8.798 1.00 96.06 207 SER A CA 1
ATOM 1663 C C . SER A 1 207 ? 7.186 -6.634 -8.981 1.00 96.06 207 SER A C 1
ATOM 1665 O O . SER A 1 207 ? 6.910 -7.750 -9.427 1.00 96.06 207 SER A O 1
ATOM 1667 N N . LEU A 1 208 ? 6.221 -5.763 -8.671 1.00 95.94 208 LEU A N 1
ATOM 1668 C CA . LEU A 1 208 ? 4.807 -6.023 -8.936 1.00 95.94 208 LEU A CA 1
ATOM 1669 C C . LEU A 1 208 ? 4.492 -6.177 -10.431 1.00 95.94 208 LEU A C 1
ATOM 1671 O O . LEU A 1 208 ? 3.453 -6.743 -10.753 1.00 95.94 208 LEU A O 1
ATOM 1675 N N . TRP A 1 209 ? 5.368 -5.737 -11.342 1.00 96.06 209 TRP A N 1
ATOM 1676 C CA . TRP A 1 209 ? 5.141 -5.800 -12.791 1.00 96.06 209 TRP A CA 1
ATOM 1677 C C . TRP A 1 209 ? 4.876 -7.225 -13.299 1.00 96.06 209 TRP A C 1
ATOM 1679 O O . TRP A 1 209 ? 3.962 -7.439 -14.099 1.00 96.06 209 TRP A O 1
ATOM 1689 N N . SER A 1 210 ? 5.642 -8.202 -12.808 1.00 93.69 210 SER A N 1
ATOM 1690 C CA . SER A 1 210 ? 5.513 -9.631 -13.134 1.00 93.69 210 SER A CA 1
ATOM 1691 C C . SER A 1 210 ? 4.529 -10.378 -12.224 1.00 93.69 210 SER A C 1
ATOM 1693 O O . SER A 1 210 ? 4.221 -11.546 -12.462 1.00 93.69 210 SER A O 1
ATOM 1695 N N . THR A 1 211 ? 4.019 -9.727 -11.175 1.00 94.25 211 THR A N 1
ATOM 1696 C CA . THR A 1 211 ? 3.151 -10.373 -10.188 1.00 94.25 211 THR A CA 1
ATOM 1697 C C . THR A 1 211 ? 1.712 -10.461 -10.707 1.00 94.25 211 THR A C 1
ATOM 1699 O O . THR A 1 211 ? 1.196 -9.530 -11.319 1.00 94.25 211 THR A O 1
ATOM 1702 N N . THR A 1 212 ? 1.042 -11.585 -10.452 1.00 95.31 212 THR A N 1
ATOM 1703 C CA . THR A 1 212 ? -0.368 -11.836 -10.812 1.00 95.31 212 THR A CA 1
ATOM 1704 C C . THR A 1 212 ? -1.332 -11.008 -9.959 1.00 95.31 212 THR A C 1
ATOM 1706 O O . THR A 1 212 ? -1.044 -10.798 -8.774 1.00 95.31 212 THR A O 1
ATOM 1709 N N . PHE A 1 213 ? -2.513 -10.658 -10.486 1.00 94.81 213 PHE A N 1
ATOM 1710 C CA . PHE A 1 213 ? -3.570 -10.003 -9.696 1.00 94.81 213 PHE A CA 1
ATOM 1711 C C . PHE A 1 213 ? -3.884 -10.769 -8.407 1.00 94.81 213 PHE A C 1
ATOM 1713 O O . PHE A 1 213 ? -3.811 -10.177 -7.335 1.00 94.81 213 PHE A O 1
ATOM 1720 N N . ASP A 1 214 ? -4.118 -12.080 -8.482 1.00 94.38 214 ASP A N 1
ATOM 1721 C CA . ASP A 1 214 ? -4.535 -12.910 -7.342 1.00 94.38 214 ASP A CA 1
ATOM 1722 C C . ASP A 1 214 ? -3.562 -12.814 -6.163 1.00 94.38 214 ASP A C 1
ATOM 1724 O O . ASP A 1 214 ? -3.956 -12.530 -5.033 1.00 94.38 214 ASP A O 1
ATOM 1728 N N . LYS A 1 215 ? -2.257 -12.963 -6.420 1.00 94.94 215 LYS A N 1
ATOM 1729 C CA . LYS A 1 215 ? -1.221 -12.834 -5.381 1.00 94.94 215 LYS A CA 1
ATOM 1730 C C . LYS A 1 215 ? -1.219 -11.450 -4.729 1.00 94.94 215 LYS A C 1
ATOM 1732 O O . LYS A 1 215 ? -1.114 -11.362 -3.505 1.00 94.94 215 LYS A O 1
ATOM 1737 N N . SER A 1 216 ? -1.313 -10.386 -5.523 1.00 96.12 216 SER A N 1
ATOM 1738 C CA . SER A 1 216 ? -1.253 -9.006 -5.027 1.00 96.12 216 SER A CA 1
ATOM 1739 C C . SER A 1 216 ? -2.524 -8.607 -4.280 1.00 96.12 216 SER A C 1
ATOM 1741 O O . SER A 1 216 ? -2.444 -8.070 -3.174 1.00 96.12 216 SER A O 1
ATOM 1743 N N . VAL A 1 217 ? -3.692 -8.911 -4.848 1.00 96.88 217 VAL A N 1
ATOM 1744 C CA . VAL A 1 217 ? -5.004 -8.622 -4.258 1.00 96.88 217 VAL A CA 1
ATOM 1745 C C . VAL A 1 217 ? -5.198 -9.429 -2.982 1.00 96.88 217 VAL A C 1
ATOM 1747 O O . VAL A 1 217 ? -5.596 -8.845 -1.984 1.00 96.88 217 VAL A O 1
ATOM 1750 N N . ASN A 1 218 ? -4.825 -10.712 -2.942 1.00 95.12 218 ASN A N 1
ATOM 1751 C CA . ASN A 1 218 ? -4.901 -11.510 -1.715 1.00 95.12 218 ASN A CA 1
ATOM 1752 C C . ASN A 1 218 ? -4.071 -10.901 -0.573 1.00 95.12 218 ASN A C 1
ATOM 1754 O O . ASN A 1 218 ? -4.537 -10.834 0.563 1.00 95.12 218 ASN A O 1
ATOM 1758 N N . L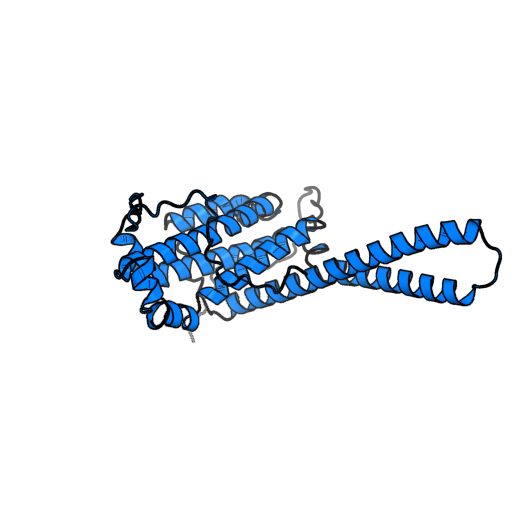EU A 1 219 ? -2.851 -10.422 -0.849 1.00 96.12 219 LEU A N 1
ATOM 1759 C CA . LEU A 1 219 ? -2.035 -9.756 0.174 1.00 96.12 219 LEU A CA 1
ATOM 1760 C C . LEU A 1 219 ? -2.722 -8.499 0.715 1.00 96.12 219 LEU A C 1
ATOM 1762 O O . LEU A 1 219 ? -2.825 -8.346 1.933 1.00 96.12 219 LEU A O 1
ATOM 1766 N N . MET A 1 220 ? -3.210 -7.635 -0.177 1.00 97.88 220 MET A N 1
ATOM 1767 C CA . MET A 1 220 ? -3.864 -6.385 0.210 1.00 97.88 220 MET A CA 1
ATOM 1768 C C . MET A 1 220 ? -5.194 -6.629 0.927 1.00 97.88 220 MET A C 1
ATOM 1770 O O . MET A 1 220 ? -5.396 -6.087 2.006 1.00 97.88 220 MET A O 1
ATOM 1774 N N . ALA A 1 221 ? -6.062 -7.485 0.384 1.00 96.00 221 ALA A N 1
ATOM 1775 C CA . ALA A 1 221 ? -7.368 -7.828 0.943 1.00 96.00 221 ALA A CA 1
ATOM 1776 C C . ALA A 1 221 ? -7.253 -8.341 2.382 1.00 96.00 221 ALA A C 1
ATOM 1778 O O . ALA A 1 221 ? -7.959 -7.878 3.275 1.00 96.00 221 ALA A O 1
ATOM 1779 N N . ARG A 1 222 ? -6.296 -9.242 2.641 1.00 94.12 222 ARG A N 1
ATOM 1780 C CA . ARG A 1 222 ? -6.045 -9.749 3.997 1.00 94.12 222 ARG A CA 1
ATOM 1781 C C . ARG A 1 222 ? -5.647 -8.631 4.953 1.00 94.12 222 ARG A C 1
ATOM 1783 O O . ARG A 1 222 ? -6.145 -8.605 6.072 1.00 94.12 222 ARG A O 1
ATOM 1790 N N . ILE A 1 223 ? -4.769 -7.719 4.533 1.00 96.44 223 ILE A N 1
ATOM 1791 C CA . ILE A 1 223 ? -4.357 -6.594 5.379 1.00 96.44 223 ILE A CA 1
ATOM 1792 C C . ILE A 1 223 ? -5.492 -5.591 5.574 1.00 96.44 223 ILE A C 1
ATOM 1794 O O . ILE A 1 223 ? -5.652 -5.118 6.691 1.00 96.44 223 ILE A O 1
ATOM 1798 N N . VAL A 1 224 ? -6.327 -5.339 4.563 1.00 96.88 224 VAL A N 1
ATOM 1799 C CA . VAL A 1 224 ? -7.535 -4.514 4.715 1.00 96.88 224 VAL A CA 1
ATOM 1800 C C . VAL A 1 224 ? -8.425 -5.063 5.832 1.00 96.88 224 VAL A C 1
ATOM 1802 O O . VAL A 1 224 ? -8.811 -4.308 6.721 1.00 96.88 224 VAL A O 1
ATOM 1805 N N . CYS A 1 225 ? -8.686 -6.374 5.850 1.00 93.81 225 CYS A N 1
ATOM 1806 C CA . CYS A 1 225 ? -9.489 -6.999 6.904 1.00 93.81 225 CYS A CA 1
ATOM 1807 C C . CYS A 1 225 ? -8.832 -6.895 8.293 1.00 93.81 225 CYS A C 1
ATOM 1809 O O . CYS A 1 225 ? -9.515 -6.550 9.253 1.00 93.81 225 CYS A O 1
ATOM 1811 N N . VAL A 1 226 ? -7.518 -7.148 8.409 1.00 93.81 226 VAL A N 1
ATOM 1812 C CA . VAL A 1 226 ? -6.788 -6.998 9.689 1.00 93.81 226 VAL A CA 1
ATOM 1813 C C . VAL A 1 226 ? -6.871 -5.560 10.203 1.00 93.81 226 VAL A C 1
ATOM 1815 O O . VAL A 1 226 ? -7.128 -5.330 11.382 1.00 93.81 226 VAL A O 1
ATOM 1818 N N . VAL A 1 227 ? -6.640 -4.588 9.321 1.00 95.12 227 VAL A N 1
ATOM 1819 C CA . VAL A 1 227 ? -6.657 -3.163 9.660 1.00 95.12 227 VAL A CA 1
ATOM 1820 C C . VAL A 1 227 ? -8.060 -2.729 10.076 1.00 95.12 227 VAL A C 1
ATOM 1822 O O . VAL A 1 227 ? -8.191 -2.054 11.091 1.00 95.12 227 VAL A O 1
ATOM 1825 N N . TYR A 1 228 ? -9.105 -3.170 9.369 1.00 93.81 228 TYR A N 1
ATOM 1826 C CA . TYR A 1 228 ? -10.492 -2.901 9.754 1.00 93.81 228 TYR A CA 1
ATOM 1827 C C . TYR A 1 228 ? -10.798 -3.415 11.165 1.00 93.81 228 TYR A C 1
ATOM 1829 O O . TYR A 1 228 ? -11.236 -2.648 12.021 1.00 93.81 228 TYR A O 1
ATOM 1837 N N . ALA A 1 229 ? -10.508 -4.694 11.427 1.00 91.12 229 ALA A N 1
ATOM 1838 C CA . ALA A 1 229 ? -10.747 -5.307 12.730 1.00 91.12 229 ALA A CA 1
ATOM 1839 C C . ALA A 1 229 ? -10.010 -4.550 13.844 1.00 91.12 229 ALA A C 1
ATOM 1841 O O . ALA A 1 229 ? -10.591 -4.236 14.883 1.00 91.12 229 ALA A O 1
ATOM 1842 N N . ARG A 1 230 ? -8.749 -4.173 13.601 1.00 92.31 230 ARG A N 1
ATOM 1843 C CA . ARG A 1 230 ? -7.953 -3.391 14.550 1.00 92.31 230 ARG A CA 1
ATOM 1844 C C . ARG A 1 230 ? -8.543 -2.005 14.807 1.00 92.31 230 ARG A C 1
ATOM 1846 O O . ARG A 1 230 ? -8.612 -1.601 15.964 1.00 92.31 230 ARG A O 1
ATOM 1853 N N . ILE A 1 231 ? -8.981 -1.293 13.768 1.00 92.19 231 ILE A N 1
ATOM 1854 C CA . ILE A 1 231 ? -9.636 0.015 13.906 1.00 92.19 231 ILE A CA 1
ATOM 1855 C C . ILE A 1 231 ? -10.901 -0.121 14.770 1.00 92.19 231 ILE A C 1
ATOM 1857 O O . ILE A 1 231 ? -11.084 0.655 15.708 1.00 92.19 231 ILE A O 1
ATOM 1861 N N . CYS A 1 232 ? -11.733 -1.139 14.533 1.00 88.88 232 CYS A N 1
ATOM 1862 C CA . CYS A 1 232 ? -12.924 -1.381 15.350 1.00 88.88 232 CYS A CA 1
ATOM 1863 C C . CYS A 1 232 ? -12.587 -1.706 16.813 1.00 88.88 232 CYS A C 1
ATOM 1865 O O . CYS A 1 232 ? -13.262 -1.207 17.707 1.00 88.88 232 CYS A O 1
ATOM 1867 N N . VAL A 1 233 ? -11.533 -2.479 17.087 1.00 88.56 233 VAL A N 1
ATOM 1868 C CA . VAL A 1 233 ? -11.112 -2.780 18.468 1.00 88.56 233 VAL A CA 1
ATOM 1869 C C . VAL A 1 233 ? -10.576 -1.536 19.182 1.00 88.56 233 VAL A C 1
ATOM 1871 O O . VAL A 1 233 ? -10.914 -1.294 20.337 1.00 88.56 233 VAL A O 1
ATOM 1874 N N . VAL A 1 234 ? -9.755 -0.729 18.507 1.00 88.19 234 VAL A N 1
ATOM 1875 C CA . VAL A 1 234 ? -9.081 0.424 19.126 1.00 88.19 234 VAL A CA 1
ATOM 1876 C C . VAL A 1 234 ? -10.027 1.602 19.372 1.00 88.19 234 VAL A C 1
ATOM 1878 O O . VAL A 1 234 ? -9.874 2.312 20.371 1.00 88.19 234 VAL A O 1
ATOM 1881 N N . PHE A 1 235 ? -10.978 1.823 18.464 1.00 83.69 235 PHE A N 1
ATOM 1882 C CA . PHE A 1 235 ? -11.817 3.023 18.447 1.00 83.69 235 PHE A CA 1
ATOM 1883 C C . PHE A 1 235 ? -13.325 2.746 18.578 1.00 83.69 235 PHE A C 1
ATOM 1885 O O . PHE A 1 235 ? -14.093 3.667 18.857 1.00 83.69 235 PHE A O 1
ATOM 1892 N N . GLY A 1 236 ? -13.781 1.505 18.380 1.00 69.25 236 GLY A N 1
ATOM 1893 C CA . GLY A 1 236 ? -15.201 1.180 18.194 1.00 69.25 236 GLY A CA 1
ATOM 1894 C C . GLY A 1 236 ? -16.107 1.512 19.381 1.00 69.25 236 GLY A C 1
ATOM 1895 O O . GLY A 1 236 ? -17.291 1.773 19.175 1.00 69.25 236 GLY A O 1
ATOM 1896 N N . GLN A 1 237 ? -15.567 1.590 20.600 1.00 64.69 237 GLN A N 1
ATOM 1897 C CA . GLN A 1 237 ? -16.331 2.008 21.783 1.00 64.69 237 GLN A CA 1
ATOM 1898 C C . GLN A 1 237 ? -16.815 3.467 21.685 1.00 64.69 237 GLN A C 1
ATOM 1900 O O . GLN A 1 237 ? -17.950 3.751 22.062 1.00 64.69 237 GLN A O 1
ATOM 1905 N N . GLN A 1 238 ? -16.023 4.356 21.075 1.00 58.69 238 GLN A N 1
ATOM 1906 C CA . GLN A 1 238 ? -16.333 5.791 20.993 1.00 58.69 238 GLN A CA 1
ATOM 1907 C C . GLN A 1 238 ? -17.291 6.130 19.840 1.00 58.69 238 GLN A C 1
ATOM 1909 O O . GLN A 1 238 ? -18.025 7.111 19.906 1.00 58.69 238 GLN A O 1
ATOM 1914 N N . SER A 1 239 ? -17.354 5.282 18.806 1.00 52.84 239 SER A N 1
ATOM 1915 C CA . SER A 1 239 ? -18.267 5.457 17.661 1.00 52.84 239 SER A CA 1
ATOM 1916 C C . SER A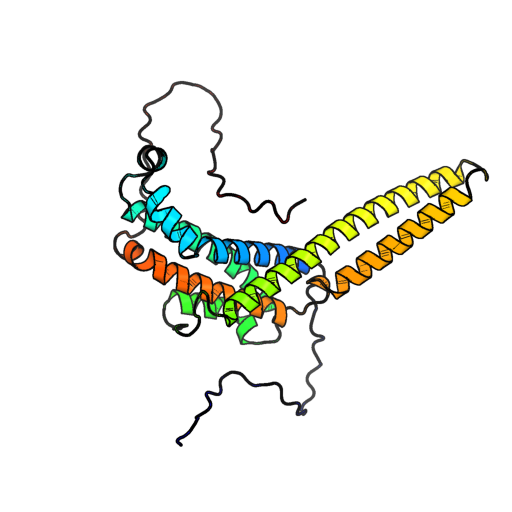 1 239 ? -19.749 5.225 17.993 1.00 52.84 239 SER A C 1
ATOM 1918 O O . SER A 1 239 ? -20.624 5.724 17.293 1.00 52.84 239 SER A O 1
ATOM 1920 N N . ARG A 1 240 ? -20.050 4.479 19.067 1.00 53.50 240 ARG A N 1
ATOM 1921 C CA . ARG A 1 240 ? -21.433 4.216 19.507 1.00 53.50 240 ARG A CA 1
ATOM 1922 C C . ARG A 1 240 ? -22.027 5.351 20.340 1.00 53.50 240 ARG A C 1
ATOM 1924 O O . ARG A 1 240 ? -23.241 5.395 20.498 1.00 53.50 240 ARG A O 1
ATOM 1931 N N . GLN A 1 241 ? -21.185 6.234 20.877 1.00 48.94 241 GLN A N 1
ATOM 1932 C CA . GLN A 1 241 ? -21.612 7.347 21.729 1.00 48.94 241 GLN A CA 1
ATOM 1933 C C . GLN A 1 241 ? -21.965 8.602 20.923 1.00 48.94 241 GLN A C 1
ATOM 1935 O O . GLN A 1 241 ? -22.795 9.390 21.361 1.00 48.94 241 GLN A O 1
ATOM 1940 N N . PHE A 1 242 ? -21.404 8.749 19.720 1.00 48.97 242 PHE A N 1
ATOM 1941 C CA . PHE A 1 242 ? -21.643 9.898 18.854 1.00 48.97 242 PHE A CA 1
ATOM 1942 C C . PHE A 1 242 ? -21.957 9.415 17.434 1.00 48.97 242 PHE A C 1
ATOM 1944 O O . PHE A 1 242 ? -21.036 9.083 16.682 1.00 48.97 242 PHE A O 1
ATOM 1951 N N . PRO A 1 243 ? -23.240 9.376 17.018 1.00 45.62 243 PRO A N 1
ATOM 1952 C CA . PRO A 1 243 ? -23.552 9.390 15.597 1.00 45.62 243 PRO A CA 1
ATOM 1953 C C . PRO A 1 243 ? -22.816 10.588 14.999 1.00 45.62 243 PRO A C 1
ATOM 1955 O O . PRO A 1 243 ? -22.836 11.657 15.603 1.00 45.62 243 PRO A O 1
ATOM 1958 N N . LEU A 1 244 ? -22.152 10.421 13.854 1.00 48.72 244 LEU A N 1
ATOM 1959 C CA . LEU A 1 244 ? -21.521 11.522 13.124 1.00 48.72 244 LEU A CA 1
ATOM 1960 C C . LEU A 1 244 ? -22.605 12.538 12.731 1.00 48.72 244 LEU A C 1
ATOM 1962 O O . LEU A 1 244 ? -23.158 12.500 11.629 1.00 48.72 244 LEU A O 1
ATOM 1966 N N . VAL A 1 245 ? -22.945 13.434 13.654 1.00 43.25 245 VAL A N 1
ATOM 1967 C CA . VAL A 1 245 ? -23.731 14.620 13.378 1.00 43.25 245 VAL A CA 1
ATOM 1968 C C . VAL A 1 245 ? -22.872 15.411 12.405 1.00 43.25 245 VAL A C 1
ATOM 1970 O O . VAL A 1 245 ? -21.721 15.741 12.688 1.00 43.25 245 VAL A O 1
ATOM 1973 N N . LYS A 1 246 ? -23.422 15.696 11.222 1.00 41.75 246 LYS A N 1
ATOM 1974 C CA . LYS A 1 246 ? -22.903 16.732 10.322 1.00 41.75 246 LYS A CA 1
ATOM 1975 C C . LYS A 1 246 ? -23.132 18.089 10.985 1.00 41.75 246 LYS A C 1
ATOM 1977 O O . LYS A 1 246 ? -23.897 18.912 10.486 1.00 41.75 246 LYS A O 1
ATOM 1982 N N . GLU A 1 247 ? -22.559 18.291 12.159 1.00 42.22 247 GLU A N 1
ATOM 1983 C CA . GLU A 1 247 ? -22.679 19.540 12.868 1.00 42.22 247 GLU A CA 1
ATOM 1984 C C . GLU A 1 247 ? -21.783 20.519 12.129 1.00 42.22 247 GLU A C 1
ATOM 1986 O O . GLU A 1 247 ? -20.591 20.285 11.915 1.00 42.22 247 GLU A O 1
ATOM 1991 N N . LYS A 1 248 ? -22.403 21.586 11.621 1.00 41.03 248 LYS A N 1
ATOM 1992 C CA . LYS A 1 248 ? -21.680 22.726 11.077 1.00 41.03 248 LYS A CA 1
ATOM 1993 C C . LYS A 1 248 ? -20.749 23.199 12.184 1.00 41.03 248 LYS A C 1
ATOM 1995 O O . LYS A 1 248 ? -21.209 23.832 13.126 1.00 41.03 248 LYS A O 1
ATOM 2000 N N . ILE A 1 249 ? -19.462 22.893 12.046 1.00 44.16 249 ILE A N 1
ATOM 2001 C CA . ILE A 1 249 ? -18.394 23.508 12.825 1.00 44.16 249 ILE A CA 1
ATOM 2002 C C . ILE A 1 249 ? -18.549 25.011 12.594 1.00 44.16 249 ILE A C 1
ATOM 2004 O O . ILE A 1 249 ? -18.200 25.519 11.527 1.00 44.16 249 ILE A O 1
ATOM 2008 N N . LEU A 1 250 ? -19.178 25.704 13.542 1.00 40.66 250 LEU A N 1
ATOM 2009 C CA . LEU A 1 250 ? -19.221 27.151 13.556 1.00 40.66 250 LEU A CA 1
ATOM 2010 C C . LEU A 1 250 ? -17.864 27.579 14.118 1.00 40.66 250 LEU A C 1
ATOM 2012 O O . LEU A 1 250 ? -17.608 27.346 15.299 1.00 40.66 250 LEU A O 1
ATOM 2016 N N . PRO A 1 251 ? -16.955 28.126 13.297 1.00 42.25 251 PRO A N 1
ATOM 2017 C CA . PRO A 1 251 ? -15.657 28.541 13.798 1.00 42.25 251 PRO A CA 1
ATOM 2018 C C . PRO A 1 251 ? -15.863 29.611 14.873 1.00 42.25 251 PRO A C 1
ATOM 2020 O O . PRO A 1 251 ? -16.544 30.608 14.638 1.00 42.25 251 PRO A O 1
ATOM 2023 N N . HIS A 1 252 ? -15.239 29.436 16.038 1.00 44.56 252 HIS A N 1
ATOM 2024 C CA . HIS A 1 252 ? -15.173 30.438 17.112 1.00 44.56 252 HIS A CA 1
ATOM 2025 C C . HIS A 1 252 ? -14.288 31.648 16.760 1.00 44.56 252 HIS A C 1
ATOM 2027 O O . HIS A 1 252 ? -13.689 32.279 17.625 1.00 44.56 252 HIS A O 1
ATOM 2033 N N . SER A 1 253 ? -14.201 32.006 15.482 1.00 44.03 253 SER A N 1
ATOM 2034 C CA . SER A 1 253 ? -13.496 33.197 15.034 1.00 44.03 253 SER A CA 1
ATOM 2035 C C . SER A 1 253 ? -14.524 34.220 14.576 1.00 44.03 253 SER A C 1
ATOM 2037 O O . SER A 1 253 ? -15.143 34.072 13.522 1.00 44.03 253 SER A O 1
ATOM 2039 N N . GLY A 1 254 ? -14.696 35.263 15.391 1.00 48.59 254 GLY A N 1
ATOM 2040 C CA . GLY A 1 254 ? -15.337 36.504 14.965 1.00 48.59 254 GLY A CA 1
ATOM 2041 C C . GLY A 1 254 ? -14.662 37.084 13.710 1.00 48.59 254 GLY A C 1
ATOM 2042 O O . GLY A 1 254 ? -13.573 36.648 13.321 1.00 48.59 254 GLY A O 1
ATOM 2043 N N . PRO A 1 255 ? -15.308 38.045 13.033 1.00 41.06 255 PRO A N 1
ATOM 2044 C CA . PRO A 1 255 ? -14.893 38.490 11.712 1.00 41.06 255 PRO A CA 1
ATOM 2045 C C . PRO A 1 255 ? -13.543 39.208 11.775 1.00 41.06 255 PRO A C 1
ATOM 2047 O O . PRO A 1 255 ? -13.452 40.360 12.188 1.00 41.06 255 PRO A O 1
ATOM 2050 N N . ILE A 1 256 ? -12.489 38.542 11.304 1.00 43.62 256 ILE A N 1
ATOM 2051 C CA . ILE A 1 256 ? -11.257 39.225 10.916 1.00 43.62 256 ILE A CA 1
ATOM 2052 C C . ILE A 1 256 ? -11.493 39.768 9.507 1.00 43.62 256 ILE A C 1
ATOM 2054 O O . ILE A 1 256 ? -11.471 39.035 8.516 1.00 43.62 256 ILE A O 1
ATOM 2058 N N . LEU A 1 257 ? -11.755 41.072 9.442 1.00 44.09 257 LEU A N 1
ATOM 2059 C CA . LEU A 1 257 ? -11.730 41.876 8.226 1.00 44.09 257 LEU A CA 1
ATOM 2060 C C . LEU A 1 257 ? -10.321 41.838 7.625 1.00 44.09 257 LEU A C 1
ATOM 2062 O O . LEU A 1 257 ? -9.508 42.713 7.892 1.00 44.09 257 LEU A O 1
ATOM 2066 N N . THR A 1 258 ? -10.021 40.843 6.794 1.00 42.12 258 THR A N 1
ATOM 2067 C CA . THR A 1 258 ? -8.975 40.991 5.779 1.00 42.12 258 THR A CA 1
ATOM 2068 C C . THR A 1 258 ? -9.430 40.330 4.487 1.00 42.12 258 THR A C 1
ATOM 2070 O O . THR A 1 258 ? -9.790 39.154 4.427 1.00 42.12 258 THR A O 1
ATOM 2073 N N . THR A 1 259 ? -9.464 41.129 3.430 1.00 46.47 259 THR A N 1
ATOM 2074 C CA . THR A 1 259 ? -9.746 40.695 2.070 1.00 46.47 259 THR A CA 1
ATOM 2075 C C . THR A 1 259 ? -8.521 39.956 1.541 1.00 46.47 259 THR A C 1
ATOM 2077 O O . THR A 1 259 ? -7.633 40.560 0.945 1.00 46.47 259 THR A O 1
ATOM 2080 N N . SER A 1 260 ? -8.418 38.651 1.769 1.00 43.06 260 SER A N 1
ATOM 2081 C CA . SER A 1 260 ? -7.460 37.832 1.028 1.00 43.06 260 SER A CA 1
ATOM 2082 C C . SER A 1 260 ? -7.889 36.371 0.997 1.00 43.06 260 SER A C 1
ATOM 2084 O O . SER A 1 260 ? -8.471 35.843 1.941 1.00 43.06 260 SER A O 1
ATOM 2086 N N . LYS A 1 261 ? -7.673 35.748 -0.161 1.00 40.28 261 LYS A N 1
ATOM 2087 C CA . LYS A 1 261 ? -8.210 34.448 -0.581 1.00 40.28 261 LYS A CA 1
ATOM 2088 C C . LYS A 1 261 ? -7.989 33.351 0.470 1.00 40.28 261 LYS A C 1
ATOM 2090 O O . LYS A 1 261 ? -6.872 33.138 0.928 1.00 40.28 261 LYS A O 1
ATOM 2095 N N . ARG A 1 262 ? -9.054 32.591 0.761 1.00 38.56 262 ARG A N 1
ATOM 2096 C CA . ARG A 1 262 ? -9.024 31.382 1.600 1.00 38.56 262 ARG A CA 1
ATOM 2097 C C . ARG A 1 262 ? -8.028 30.362 1.039 1.00 38.56 262 ARG A C 1
ATOM 2099 O O . ARG A 1 262 ? -8.307 29.723 0.026 1.00 38.56 262 ARG A O 1
ATOM 2106 N N . SER A 1 263 ? -6.911 30.156 1.726 1.00 38.81 263 SER A N 1
ATOM 2107 C CA . SER A 1 263 ? -6.121 28.932 1.624 1.00 38.81 263 SER A CA 1
ATOM 2108 C C . SER A 1 263 ? -6.596 27.968 2.712 1.00 38.81 263 SER A C 1
ATOM 2110 O O . SER A 1 263 ? -6.481 28.225 3.906 1.00 38.81 263 SER A O 1
ATOM 2112 N N . ILE A 1 264 ? -7.190 26.849 2.294 1.00 40.97 264 ILE A N 1
ATOM 2113 C CA . ILE A 1 264 ? -7.517 25.739 3.192 1.00 40.97 264 ILE A CA 1
ATOM 2114 C C . ILE A 1 264 ? -6.188 25.145 3.662 1.00 40.97 264 ILE A C 1
ATOM 2116 O O . ILE A 1 264 ? -5.490 24.482 2.891 1.00 40.97 264 ILE A O 1
ATOM 2120 N N . VAL A 1 265 ? -5.831 25.386 4.922 1.00 36.69 265 VAL A N 1
ATOM 2121 C CA . VAL A 1 265 ? -4.712 24.701 5.568 1.00 36.69 265 VAL A CA 1
ATOM 2122 C C . VAL A 1 265 ? -5.177 23.283 5.884 1.00 36.69 265 VAL A C 1
ATOM 2124 O O . VAL A 1 265 ? -5.875 23.030 6.861 1.00 36.69 265 VAL A O 1
ATOM 2127 N N . ARG A 1 266 ? -4.834 22.347 4.995 1.00 33.94 266 ARG A N 1
ATOM 2128 C CA . ARG A 1 266 ? -4.930 20.912 5.268 1.00 33.94 266 ARG A CA 1
ATOM 2129 C C . ARG A 1 266 ? -3.905 20.560 6.339 1.00 33.94 266 ARG A C 1
ATOM 2131 O O . ARG A 1 266 ? -2.717 20.824 6.150 1.00 33.94 266 ARG A O 1
ATOM 2138 N N . PHE A 1 267 ? -4.344 19.902 7.407 1.00 31.09 267 PHE A N 1
ATOM 2139 C CA . PHE A 1 267 ? -3.432 19.169 8.273 1.00 31.09 267 PHE A CA 1
ATOM 2140 C C . PHE A 1 267 ? -2.778 18.068 7.439 1.00 31.09 267 PHE A C 1
ATOM 2142 O O . PHE A 1 267 ? -3.409 17.093 7.033 1.00 31.09 267 PHE A O 1
ATOM 2149 N N . TYR A 1 268 ? -1.500 18.258 7.124 1.00 32.66 268 TYR A N 1
ATOM 2150 C CA . TYR A 1 268 ? -0.662 17.188 6.616 1.00 32.66 268 TYR A CA 1
ATOM 2151 C C . TYR A 1 268 ? -0.427 16.213 7.769 1.00 32.66 268 TYR A C 1
ATOM 2153 O O . TYR A 1 268 ? 0.518 16.363 8.541 1.00 32.66 268 TYR A O 1
ATOM 2161 N N . SER A 1 269 ? -1.268 15.180 7.863 1.00 35.66 269 SER A N 1
ATOM 2162 C CA . SER A 1 269 ? -0.817 13.910 8.426 1.00 35.66 269 SER A CA 1
ATOM 2163 C C . SER A 1 269 ? 0.468 13.547 7.692 1.00 35.66 269 SER A C 1
ATOM 2165 O O . SER A 1 269 ? 0.505 13.628 6.458 1.00 35.66 269 SER A O 1
ATOM 2167 N N . ARG A 1 270 ? 1.540 13.272 8.448 1.00 35.75 270 ARG A N 1
ATOM 2168 C CA . ARG A 1 270 ? 2.874 12.912 7.951 1.00 35.75 270 ARG A CA 1
ATOM 2169 C C . ARG A 1 270 ? 2.725 11.982 6.748 1.00 35.75 270 ARG A C 1
ATOM 2171 O O . ARG A 1 270 ? 2.579 10.769 6.891 1.00 35.75 270 ARG A O 1
ATOM 2178 N N . ARG A 1 271 ? 2.792 12.559 5.543 1.00 34.94 271 ARG A N 1
ATOM 2179 C CA . ARG A 1 271 ? 2.997 11.801 4.318 1.00 34.94 271 ARG A CA 1
ATOM 2180 C C . ARG A 1 271 ? 4.259 11.006 4.573 1.00 34.94 271 ARG A C 1
ATOM 2182 O O . ARG A 1 2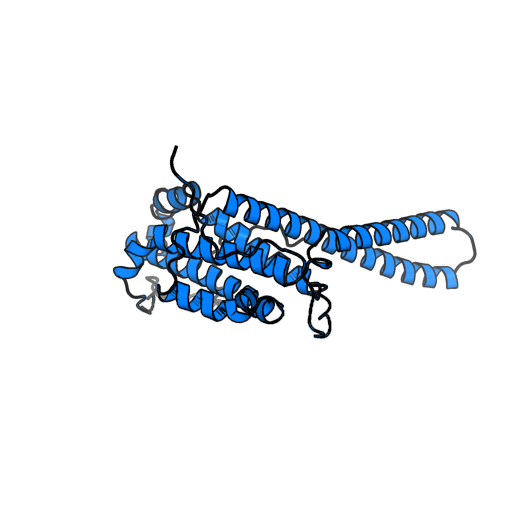71 ? 5.317 11.580 4.827 1.00 34.94 271 ARG A O 1
ATOM 2189 N N . SER A 1 272 ? 4.143 9.690 4.515 1.00 35.34 272 SER A N 1
ATOM 2190 C CA . SER A 1 272 ? 5.290 8.824 4.326 1.00 35.34 272 SER A CA 1
ATOM 2191 C C . SER A 1 272 ? 5.900 9.232 2.981 1.00 35.34 272 SER A C 1
ATOM 2193 O O . SER A 1 272 ? 5.487 8.756 1.928 1.00 35.34 272 SER A O 1
ATOM 2195 N N . PHE A 1 273 ? 6.842 10.174 2.997 1.00 38.34 273 PHE A N 1
ATOM 2196 C CA . PHE A 1 273 ? 7.593 10.656 1.832 1.00 38.34 273 PHE A CA 1
ATOM 2197 C C . PHE A 1 273 ? 8.567 9.596 1.289 1.00 38.34 273 PHE A C 1
ATOM 2199 O O . PHE A 1 273 ? 9.568 9.921 0.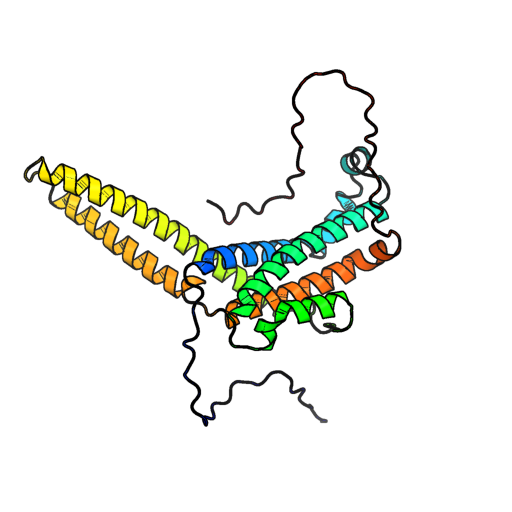667 1.00 38.34 273 PHE A O 1
ATOM 2206 N N . LEU A 1 274 ? 8.289 8.311 1.509 1.00 44.31 274 LEU A N 1
ATOM 2207 C CA . LEU A 1 274 ? 9.206 7.234 1.160 1.00 44.31 274 LEU A CA 1
ATOM 2208 C C . LEU A 1 274 ? 8.956 6.609 -0.214 1.00 44.31 274 LEU A C 1
ATOM 2210 O O . LEU A 1 274 ? 9.698 5.708 -0.568 1.00 44.31 274 LEU A O 1
ATOM 2214 N N . PHE A 1 275 ? 7.976 7.064 -1.007 1.00 41.72 275 PHE A N 1
ATOM 2215 C CA . PHE A 1 275 ? 7.699 6.417 -2.305 1.00 41.72 275 PHE A CA 1
ATOM 2216 C C . PHE A 1 275 ? 7.309 7.333 -3.472 1.00 41.72 275 PHE A C 1
ATOM 2218 O O . PHE A 1 275 ? 6.793 6.861 -4.481 1.00 41.72 275 PHE A O 1
ATOM 2225 N N . LEU A 1 276 ? 7.578 8.635 -3.376 1.00 38.22 276 LEU A N 1
ATOM 2226 C CA . LEU A 1 276 ? 7.447 9.556 -4.509 1.00 38.22 276 LEU A CA 1
ATOM 2227 C C . LEU A 1 276 ? 8.670 10.470 -4.555 1.00 38.22 276 LEU A C 1
ATOM 2229 O O . LEU A 1 276 ? 8.612 11.623 -4.128 1.00 38.22 276 LEU A O 1
ATOM 2233 N N . ARG A 1 277 ? 9.772 9.924 -5.059 1.00 33.91 277 ARG A N 1
ATOM 2234 C CA . ARG A 1 277 ? 10.793 10.699 -5.747 1.00 33.91 277 ARG A CA 1
ATOM 2235 C C . ARG A 1 277 ? 11.208 9.940 -6.992 1.00 33.91 277 ARG A C 1
ATOM 2237 O O . ARG A 1 277 ? 11.253 8.692 -6.900 1.00 33.91 277 ARG A O 1
#

Organism: Sesamum radiatum (NCBI:txid300843)

Foldseek 3Di:
DDDDDDDDDDDDDDDDDDDDDPPPPQDFCAVVLLVLLVLLVLLLVLLVCLDPVNLCCCQPPVLPDPVCCVQPHVDSLVVLLVVLVVSVVSLVVSQVVLQVLLCSDPDPCSVVLVVVVVCLVVVVDDPVVLARPDPVLVVLSVVSVQQSVLVLQLVVLVVVLVVLVVVVVVVVVVCVVDDDDQVVVVVVSVVVNVVSVVSNVVSCCRHSNRPGSVVSSVSSSSSSSSSVVSSCVSRVVSCVVDDPDPPPPPDPDDDDPDPDDDDPPDPPPPDPPPRDD